Protein AF-A0A2J8W1N7-F1 (afdb_monomer_lite)

Structure (mmCIF, N/CA/C/O backbone):
data_AF-A0A2J8W1N7-F1
#
_entry.id   AF-A0A2J8W1N7-F1
#
loop_
_atom_site.group_PDB
_atom_site.id
_atom_site.type_symbol
_atom_site.label_atom_id
_atom_site.label_alt_id
_atom_site.label_comp_id
_atom_site.label_asym_id
_atom_site.label_entity_id
_atom_site.label_seq_id
_atom_site.pdbx_PDB_ins_code
_atom_site.Cartn_x
_atom_site.Cartn_y
_atom_site.Cartn_z
_atom_site.occupancy
_atom_site.B_iso_or_equiv
_atom_site.auth_seq_id
_atom_site.auth_comp_id
_atom_site.auth_asym_id
_atom_site.auth_atom_id
_atom_site.pdbx_PDB_model_num
ATOM 1 N N . ALA A 1 1 ? -4.503 21.819 -2.290 1.00 39.56 1 ALA A N 1
ATOM 2 C CA . ALA A 1 1 ? -3.692 21.503 -1.099 1.00 39.56 1 ALA A CA 1
ATOM 3 C C . ALA A 1 1 ? -4.655 21.262 0.055 1.00 39.56 1 ALA A C 1
ATOM 5 O O . ALA A 1 1 ? -5.405 22.170 0.382 1.00 39.56 1 ALA A O 1
ATOM 6 N N . PHE A 1 2 ? -4.730 20.038 0.580 1.00 32.28 2 PHE A N 1
ATOM 7 C CA . PHE A 1 2 ? -5.560 19.742 1.753 1.00 32.28 2 PHE A CA 1
ATOM 8 C C . PHE A 1 2 ? -4.766 20.102 3.012 1.00 32.28 2 PHE A C 1
ATOM 10 O O . PHE A 1 2 ? -3.627 19.666 3.155 1.00 32.28 2 PHE A O 1
ATOM 17 N N . ARG A 1 3 ? -5.356 20.930 3.878 1.00 33.22 3 ARG A N 1
ATOM 18 C CA . ARG A 1 3 ? -4.778 21.409 5.138 1.00 33.22 3 ARG A CA 1
ATOM 19 C C . ARG A 1 3 ? -5.377 20.562 6.259 1.00 33.22 3 ARG A C 1
ATOM 21 O O . ARG A 1 3 ? -6.582 20.629 6.477 1.00 33.22 3 ARG A O 1
ATOM 28 N N . LEU A 1 4 ? -4.579 19.725 6.914 1.00 35.06 4 LEU A N 1
ATOM 29 C CA . LEU A 1 4 ? -5.016 19.029 8.127 1.00 35.06 4 LEU A CA 1
ATOM 30 C C . LEU A 1 4 ? -4.656 19.910 9.331 1.00 35.06 4 LEU A C 1
ATOM 32 O O . LEU A 1 4 ? -3.492 20.296 9.439 1.00 35.06 4 LEU A O 1
ATOM 36 N N . PRO A 1 5 ? -5.603 20.257 10.219 1.00 34.34 5 PRO A N 1
ATOM 37 C CA . PRO A 1 5 ? -5.280 20.979 11.436 1.00 34.34 5 PRO A CA 1
ATOM 38 C C . PRO A 1 5 ? -4.835 19.967 12.491 1.00 34.34 5 PRO A C 1
ATOM 40 O O . PRO A 1 5 ? -5.587 19.056 12.827 1.00 34.34 5 PRO A O 1
ATOM 43 N N . LEU A 1 6 ? -3.630 20.116 13.035 1.00 40.31 6 LEU A N 1
ATOM 44 C CA . LEU A 1 6 ? -3.259 19.447 14.278 1.00 40.31 6 LEU A CA 1
ATOM 45 C C . LEU A 1 6 ? -2.580 20.451 15.206 1.00 40.31 6 LEU A C 1
ATOM 47 O O . LEU A 1 6 ? -1.650 21.162 14.833 1.00 40.31 6 LEU A O 1
ATOM 51 N N . THR A 1 7 ? -3.125 20.522 16.413 1.00 45.03 7 THR A N 1
ATOM 52 C CA . THR A 1 7 ? -2.714 21.372 17.524 1.00 45.03 7 THR A CA 1
ATOM 53 C C . THR A 1 7 ? -1.454 20.851 18.217 1.00 45.03 7 THR A C 1
ATOM 55 O O . THR A 1 7 ? -1.309 19.646 18.418 1.00 45.03 7 THR A O 1
ATOM 58 N N . SER A 1 8 ? -0.638 21.820 18.650 1.00 39.53 8 SER A N 1
ATOM 59 C CA . SER A 1 8 ? 0.521 21.756 19.557 1.00 39.53 8 SER A CA 1
ATOM 60 C C . SER A 1 8 ? 1.735 20.951 19.085 1.00 39.53 8 SER A C 1
ATOM 62 O O . SER A 1 8 ? 2.115 19.968 19.705 1.00 39.53 8 SER A O 1
ATOM 64 N N . ASP A 1 9 ? 2.273 21.370 17.942 1.00 38.25 9 ASP A N 1
ATOM 65 C CA . ASP A 1 9 ? 3.694 21.442 17.553 1.00 38.25 9 ASP A CA 1
ATOM 66 C C . ASP A 1 9 ? 3.665 21.550 16.027 1.00 38.25 9 ASP A C 1
ATOM 68 O O . ASP A 1 9 ? 3.450 20.572 15.308 1.00 38.25 9 ASP A O 1
ATOM 72 N N . ALA A 1 10 ? 3.675 22.791 15.538 1.00 38.78 10 ALA A N 1
ATOM 73 C CA . ALA A 1 10 ? 3.135 23.159 14.232 1.00 38.78 10 ALA A CA 1
ATOM 74 C C . ALA A 1 10 ? 4.021 22.716 13.050 1.00 38.78 10 ALA A C 1
ATOM 76 O O . ALA A 1 10 ? 4.700 23.528 12.425 1.00 38.78 10 ALA A O 1
ATOM 77 N N . TYR A 1 11 ? 3.953 21.435 12.691 1.00 45.91 11 TYR A N 1
ATOM 78 C CA . TYR A 1 11 ? 4.367 20.935 11.382 1.00 45.91 11 TYR A CA 1
ATOM 79 C C . TYR A 1 11 ? 3.159 20.977 10.434 1.00 45.91 11 TYR A C 1
ATOM 81 O O . TYR A 1 11 ? 2.291 20.106 10.480 1.00 45.91 11 TYR A O 1
ATOM 89 N N . GLU A 1 12 ? 3.079 21.975 9.547 1.00 41.34 12 GLU A N 1
ATOM 90 C CA . GLU A 1 12 ? 2.178 21.870 8.392 1.00 41.34 12 GLU A CA 1
ATOM 91 C C . GLU A 1 12 ? 2.802 20.899 7.379 1.00 41.34 12 GLU A C 1
ATOM 93 O O . GLU A 1 12 ? 3.831 21.196 6.768 1.00 41.34 12 GLU A O 1
ATOM 98 N N . LEU A 1 13 ? 2.184 19.724 7.219 1.00 51.19 13 LEU A N 1
ATOM 99 C CA . LEU A 1 13 ? 2.555 18.750 6.195 1.00 51.19 13 LEU A CA 1
ATOM 100 C C . LEU A 1 13 ? 1.713 18.979 4.941 1.00 51.19 13 LEU A C 1
ATOM 102 O O . LEU A 1 13 ? 0.494 18.797 4.951 1.00 51.19 13 LEU A O 1
ATOM 106 N N . LEU A 1 14 ? 2.370 19.360 3.846 1.00 48.31 14 LEU A N 1
ATOM 107 C CA . LEU A 1 14 ? 1.738 19.485 2.536 1.00 48.31 14 LEU A CA 1
ATOM 108 C C . LEU A 1 14 ? 2.156 18.310 1.650 1.00 48.31 14 LEU A C 1
ATOM 110 O O . LEU A 1 14 ? 3.336 18.012 1.484 1.00 48.31 14 LEU A O 1
ATOM 114 N N . PHE A 1 15 ? 1.173 17.647 1.045 1.00 50.06 15 PHE A N 1
ATOM 115 C CA . PHE A 1 15 ? 1.419 16.623 0.032 1.00 50.06 15 PHE A CA 1
ATOM 116 C C . PHE A 1 15 ? 1.387 17.275 -1.352 1.00 50.06 15 PHE A C 1
ATOM 118 O O . PHE A 1 15 ? 0.357 17.831 -1.752 1.00 50.06 15 PHE A O 1
ATOM 125 N N . SER A 1 16 ? 2.496 17.211 -2.093 1.00 42.84 16 SER A N 1
ATOM 126 C CA . SER A 1 16 ? 2.508 17.621 -3.501 1.00 42.84 16 SER A CA 1
ATOM 127 C C . SER A 1 16 ? 1.912 16.509 -4.362 1.00 42.84 16 SER A C 1
ATOM 129 O O . SER A 1 16 ? 2.396 15.384 -4.330 1.00 42.84 16 SER A O 1
ATOM 131 N N . SER A 1 17 ? 0.858 16.808 -5.129 1.00 39.81 17 SER A N 1
ATOM 132 C CA . SER A 1 17 ? 0.264 15.864 -6.094 1.00 39.81 17 SER A CA 1
ATOM 133 C C . SER A 1 17 ? 0.749 16.082 -7.531 1.00 39.81 17 SER A C 1
ATOM 135 O O . SER A 1 17 ? 0.132 15.566 -8.458 1.00 39.81 17 SER A O 1
ATOM 137 N N . LYS A 1 18 ? 1.765 16.933 -7.740 1.00 36.78 18 LYS A N 1
ATOM 138 C CA . LYS A 1 18 ? 2.123 17.455 -9.072 1.00 36.78 18 LYS A CA 1
ATOM 139 C C . LYS A 1 18 ? 3.334 16.794 -9.731 1.00 36.78 18 LYS A C 1
ATOM 141 O O . LYS A 1 18 ? 3.630 17.124 -10.871 1.00 36.78 18 LYS A O 1
ATOM 146 N N . SER A 1 19 ? 4.007 15.868 -9.061 1.00 37.38 19 SER A N 1
ATOM 147 C CA . SER A 1 19 ? 5.081 15.074 -9.659 1.00 37.38 19 SER A CA 1
ATOM 148 C C . SER A 1 19 ? 4.809 13.603 -9.379 1.00 37.38 19 SER A C 1
ATOM 150 O O . SER A 1 19 ? 4.241 13.283 -8.337 1.00 37.38 19 SER A O 1
ATOM 152 N N . ARG A 1 20 ? 5.227 12.710 -10.285 1.00 42.16 20 ARG A N 1
ATOM 153 C CA . ARG A 1 20 ? 5.173 11.243 -10.111 1.00 42.16 20 ARG A CA 1
ATOM 154 C C . ARG A 1 20 ? 5.916 10.758 -8.854 1.00 42.16 20 ARG A C 1
ATOM 156 O O . ARG A 1 20 ? 5.827 9.590 -8.498 1.00 42.16 20 ARG A O 1
ATOM 163 N N . VAL A 1 21 ? 6.607 11.670 -8.173 1.00 44.53 21 VAL A N 1
ATOM 164 C CA . VAL A 1 21 ? 7.312 11.450 -6.923 1.00 44.53 21 VAL A CA 1
ATOM 165 C C . VAL A 1 21 ? 6.487 11.970 -5.745 1.00 44.53 21 VAL A C 1
ATOM 167 O O . VAL A 1 21 ? 6.209 13.167 -5.615 1.00 44.53 21 VAL A O 1
ATOM 170 N N . SER A 1 22 ? 6.086 11.050 -4.872 1.00 50.00 22 SER A N 1
ATOM 171 C CA . SER A 1 22 ? 5.388 11.371 -3.630 1.00 50.00 22 SER A CA 1
ATOM 172 C C . SER A 1 22 ? 6.394 11.932 -2.622 1.00 50.00 22 SER A C 1
ATOM 174 O O . SER A 1 22 ? 7.153 11.173 -2.035 1.00 50.00 22 SER A O 1
ATOM 176 N N . TYR A 1 23 ? 6.408 13.244 -2.395 1.00 51.88 23 TYR A N 1
ATOM 177 C CA . TYR A 1 23 ? 7.207 13.853 -1.325 1.00 51.88 23 TYR A CA 1
ATOM 178 C C . TYR A 1 23 ? 6.309 14.291 -0.167 1.00 51.88 23 TYR A C 1
ATOM 180 O O . TYR A 1 23 ? 5.223 14.842 -0.388 1.00 51.88 23 TYR A O 1
ATOM 188 N N . ILE A 1 24 ? 6.784 14.107 1.068 1.00 52.78 24 ILE A N 1
ATOM 189 C CA . ILE A 1 24 ? 6.243 14.837 2.217 1.00 52.78 24 ILE A CA 1
ATOM 190 C C . ILE A 1 24 ? 7.002 16.152 2.316 1.00 52.78 24 ILE A C 1
ATOM 192 O O . ILE A 1 24 ? 8.222 16.161 2.486 1.00 52.78 24 ILE A O 1
ATOM 196 N N . ILE A 1 25 ? 6.271 17.259 2.219 1.00 53.72 25 ILE A N 1
ATOM 197 C CA . ILE A 1 25 ? 6.813 18.583 2.481 1.00 53.72 25 ILE A CA 1
ATOM 198 C C . ILE A 1 25 ? 6.577 18.888 3.959 1.00 53.72 25 ILE A C 1
ATOM 200 O O . ILE A 1 25 ? 5.426 19.025 4.376 1.00 53.72 25 ILE A O 1
ATOM 204 N N . ALA A 1 26 ? 7.656 18.989 4.735 1.00 49.97 26 ALA A N 1
ATOM 205 C CA . ALA A 1 26 ? 7.607 19.413 6.131 1.00 49.97 26 ALA A CA 1
ATOM 206 C C . ALA A 1 26 ? 8.110 20.856 6.280 1.00 49.97 26 ALA A C 1
ATOM 208 O O . ALA A 1 26 ? 9.156 21.218 5.736 1.00 49.97 26 ALA A O 1
ATOM 209 N N . LEU A 1 27 ? 7.362 21.671 7.029 1.00 47.94 27 LEU A N 1
ATOM 210 C CA . LEU A 1 27 ? 7.810 22.967 7.537 1.00 47.94 27 LEU A CA 1
ATOM 211 C C . LEU A 1 27 ? 8.472 22.750 8.901 1.00 47.94 27 LEU A C 1
ATOM 213 O O . LEU A 1 27 ? 7.802 22.338 9.843 1.00 47.94 27 LEU A O 1
ATOM 217 N N . ILE A 1 28 ? 9.771 23.031 9.010 1.00 49.47 28 ILE A N 1
ATOM 218 C CA . ILE A 1 28 ? 10.444 23.128 10.311 1.00 49.47 28 ILE A CA 1
ATOM 219 C C . ILE A 1 28 ? 10.387 24.598 10.738 1.00 49.47 28 ILE A C 1
ATOM 221 O O . ILE A 1 28 ? 11.002 25.452 10.099 1.00 49.47 28 ILE A O 1
ATOM 225 N N . LEU A 1 29 ? 9.646 24.893 11.807 1.00 43.47 29 LEU A N 1
ATOM 226 C CA . LEU A 1 29 ? 9.777 26.146 12.551 1.00 43.47 29 LEU A CA 1
ATOM 227 C C . LEU A 1 29 ? 11.019 26.015 13.436 1.00 43.47 29 LEU A C 1
ATOM 229 O O . LEU A 1 29 ? 10.991 25.321 14.447 1.00 43.47 29 LEU A O 1
ATOM 233 N N . VAL A 1 30 ? 12.133 26.618 13.022 1.00 45.88 30 VAL A N 1
ATOM 234 C CA . VAL A 1 30 ? 13.305 26.752 13.894 1.00 45.88 30 VAL A CA 1
ATOM 235 C C . VAL A 1 30 ? 13.122 28.032 14.701 1.00 45.88 30 VAL A C 1
ATOM 237 O O . VAL A 1 30 ? 13.258 29.126 14.156 1.00 45.88 30 VAL A O 1
ATOM 240 N N . ASP A 1 31 ? 12.801 27.891 15.987 1.00 45.59 31 ASP A N 1
ATOM 241 C CA . ASP A 1 31 ? 12.829 29.000 16.939 1.00 45.59 31 ASP A CA 1
ATOM 242 C C . ASP A 1 31 ? 14.275 29.458 17.147 1.00 45.59 31 ASP A C 1
ATOM 244 O O . ASP A 1 31 ? 15.052 28.833 17.867 1.00 45.59 31 ASP A O 1
ATOM 248 N N . LEU A 1 32 ? 14.642 30.573 16.522 1.00 42.38 32 LEU A N 1
ATOM 249 C CA . LEU A 1 32 ? 15.861 31.309 16.840 1.00 42.38 32 LEU A CA 1
ATOM 250 C C . LEU A 1 32 ? 15.561 32.805 16.800 1.00 42.38 32 LEU A C 1
ATOM 252 O O . LEU A 1 32 ? 15.771 33.435 15.771 1.00 42.38 32 LEU A O 1
ATOM 256 N N . LEU A 1 33 ? 15.061 33.351 17.918 1.00 48.12 33 LEU A N 1
ATOM 257 C CA . LEU A 1 33 ? 15.327 34.711 18.437 1.00 48.12 33 LEU A CA 1
ATOM 258 C C . LEU A 1 33 ? 15.385 35.893 17.432 1.00 48.12 33 LEU A C 1
ATOM 260 O O . LEU A 1 33 ? 16.005 36.915 17.710 1.00 48.12 33 LEU A O 1
ATOM 264 N N . THR A 1 34 ? 14.719 35.802 16.280 1.00 44.38 34 THR A N 1
ATOM 265 C CA . THR A 1 34 ? 14.710 36.819 15.224 1.00 44.38 34 THR A CA 1
ATOM 266 C C . THR A 1 34 ? 13.339 36.867 14.540 1.00 44.38 34 THR A C 1
ATOM 268 O O . THR A 1 34 ? 12.707 35.829 14.351 1.00 44.38 34 THR A O 1
ATOM 271 N N . PRO A 1 35 ? 12.848 38.057 14.143 1.00 45.19 35 PRO A N 1
ATOM 272 C CA . PRO A 1 35 ? 11.498 38.239 13.596 1.00 45.19 35 PRO A CA 1
ATOM 273 C C . PRO A 1 35 ? 11.307 37.719 12.156 1.00 45.19 35 PRO A C 1
ATOM 275 O O . PRO A 1 35 ? 10.274 37.985 11.544 1.00 45.19 35 PRO A O 1
ATOM 278 N N . LEU A 1 36 ? 12.264 36.972 11.593 1.00 42.97 36 LEU A N 1
ATOM 279 C CA . LEU A 1 36 ? 12.101 36.323 10.293 1.00 42.97 36 LEU A CA 1
ATOM 280 C C . LEU A 1 36 ? 11.738 34.849 10.487 1.00 42.97 36 LEU A C 1
ATOM 282 O O . LEU A 1 36 ? 12.596 34.002 10.718 1.00 42.97 36 LEU A O 1
ATOM 286 N N . ILE A 1 37 ? 10.456 34.530 10.313 1.00 49.62 37 ILE A N 1
ATOM 287 C CA . ILE A 1 37 ? 10.000 33.149 10.133 1.00 49.62 37 ILE A CA 1
ATOM 288 C C . ILE A 1 37 ? 10.558 32.652 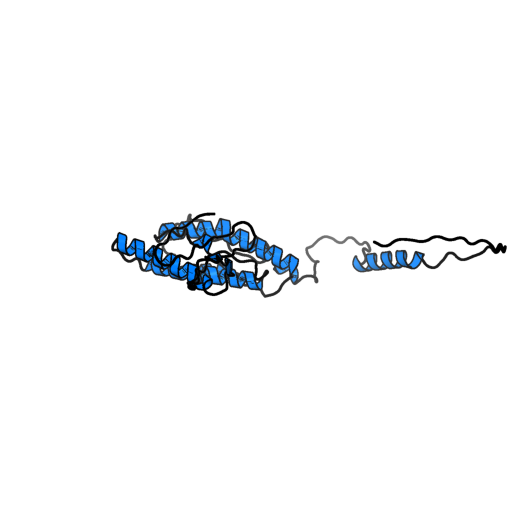8.790 1.00 49.62 37 ILE A C 1
ATOM 290 O O . ILE A 1 37 ? 9.939 32.828 7.739 1.00 49.62 37 ILE A O 1
ATOM 294 N N . ILE A 1 38 ? 11.743 32.041 8.800 1.00 47.03 38 ILE A N 1
ATOM 295 C CA . ILE A 1 38 ? 12.288 31.359 7.624 1.00 47.03 38 ILE A CA 1
ATOM 296 C C . ILE A 1 38 ? 11.538 30.033 7.485 1.00 47.03 38 ILE A C 1
ATOM 298 O O . ILE A 1 38 ? 11.866 29.033 8.120 1.00 47.03 38 ILE A O 1
ATOM 302 N N . LYS A 1 39 ? 10.502 30.018 6.642 1.00 46.34 39 LYS A N 1
ATOM 303 C CA . LYS A 1 39 ? 9.823 28.786 6.224 1.00 46.34 39 LYS A CA 1
ATOM 304 C C . LYS A 1 39 ? 10.758 27.992 5.312 1.00 46.34 39 LYS A C 1
ATOM 306 O O . LYS A 1 39 ? 10.777 28.206 4.101 1.00 46.34 39 LYS A O 1
ATOM 311 N N . ARG A 1 40 ? 11.560 27.094 5.889 1.00 43.59 40 ARG A N 1
ATOM 312 C CA . ARG A 1 40 ? 12.405 26.178 5.118 1.00 43.59 40 ARG A CA 1
ATOM 313 C C . ARG A 1 40 ? 11.596 24.947 4.724 1.00 43.59 40 ARG A C 1
ATOM 315 O O . ARG A 1 40 ? 11.125 24.203 5.580 1.00 43.59 40 ARG A O 1
ATOM 322 N N . TRP A 1 41 ? 11.449 24.748 3.419 1.00 50.59 41 TRP A N 1
ATOM 323 C CA . TRP A 1 41 ? 10.843 23.553 2.847 1.00 50.59 41 TRP A CA 1
ATOM 324 C C . TRP A 1 41 ? 11.854 22.407 2.877 1.00 50.59 41 TRP A C 1
ATOM 326 O O . TRP A 1 41 ? 12.959 22.545 2.350 1.00 50.59 41 TRP A O 1
ATOM 336 N N . VAL A 1 42 ? 11.480 21.282 3.483 1.00 51.22 42 VAL A N 1
ATOM 337 C CA . VAL A 1 42 ? 12.261 20.043 3.412 1.00 51.22 42 VAL A CA 1
ATOM 338 C C . VAL A 1 42 ? 11.465 19.026 2.604 1.00 51.22 42 VAL A C 1
ATOM 340 O O . VAL A 1 42 ? 10.326 18.713 2.949 1.00 51.22 42 VAL A O 1
ATOM 343 N N . LEU A 1 43 ? 12.062 18.543 1.512 1.00 52.31 43 LEU A N 1
ATOM 344 C CA . LEU A 1 43 ? 11.573 17.381 0.778 1.00 52.31 43 LEU A CA 1
ATOM 345 C C . LEU A 1 43 ? 12.107 16.142 1.485 1.00 52.31 43 LEU A C 1
ATOM 347 O O . LEU A 1 43 ? 13.305 15.870 1.442 1.00 52.31 43 LEU A O 1
ATOM 351 N N . CYS A 1 44 ? 11.227 15.405 2.152 1.00 51.75 44 CYS A N 1
ATOM 352 C CA . CYS A 1 44 ? 11.587 14.110 2.706 1.00 51.75 44 CYS A CA 1
ATOM 353 C C . CYS A 1 44 ? 11.178 13.030 1.709 1.00 51.75 44 CYS A C 1
ATOM 355 O O . CYS A 1 44 ? 9.999 12.924 1.351 1.00 51.75 44 CYS A O 1
ATOM 357 N N . ALA A 1 45 ? 12.148 12.237 1.257 1.00 55.38 45 ALA A N 1
ATOM 358 C CA . ALA A 1 45 ? 11.849 11.039 0.494 1.00 55.38 45 ALA A CA 1
ATOM 359 C C . ALA A 1 45 ? 11.055 10.053 1.370 1.00 55.38 45 ALA A C 1
ATOM 361 O O . ALA A 1 45 ? 11.245 9.990 2.586 1.00 55.38 45 ALA A O 1
ATOM 362 N N . ASN A 1 46 ? 10.157 9.270 0.769 1.00 55.16 46 ASN A N 1
ATOM 363 C CA . ASN A 1 46 ? 9.288 8.353 1.525 1.00 55.16 46 ASN A CA 1
ATOM 364 C C . ASN A 1 46 ? 10.064 7.310 2.346 1.00 55.16 46 ASN A C 1
ATOM 366 O O . ASN A 1 46 ? 9.560 6.807 3.350 1.00 55.16 46 ASN A O 1
ATOM 370 N N . HIS A 1 47 ? 11.301 7.029 1.939 1.00 57.47 47 HIS A N 1
ATOM 371 C CA . HIS A 1 47 ? 12.205 6.061 2.539 1.00 57.47 47 HIS A CA 1
ATOM 372 C C . HIS A 1 47 ? 13.207 6.685 3.532 1.00 57.47 47 HIS A C 1
ATOM 374 O O . HIS A 1 47 ? 14.160 6.011 3.918 1.00 57.47 47 HIS A O 1
ATOM 380 N N . THR A 1 48 ? 13.036 7.935 3.982 1.00 51.72 48 THR A N 1
ATOM 381 C CA . THR A 1 48 ? 13.882 8.540 5.033 1.00 51.72 48 THR A CA 1
ATOM 382 C C . THR A 1 48 ? 13.101 8.761 6.330 1.00 51.72 48 THR A C 1
ATOM 384 O O . THR A 1 48 ? 11.889 8.989 6.331 1.00 51.72 48 THR A O 1
ATOM 387 N N . GLU A 1 49 ? 13.763 8.661 7.486 1.00 40.34 49 GLU A N 1
ATOM 388 C CA . GLU A 1 49 ? 13.175 9.171 8.731 1.00 40.34 49 GLU A CA 1
ATOM 389 C C . GLU A 1 49 ? 13.160 10.705 8.658 1.00 40.34 49 GLU A C 1
ATOM 391 O O . GLU A 1 49 ? 14.177 11.292 8.288 1.00 40.34 49 GLU A O 1
ATOM 396 N N . PRO A 1 50 ? 12.011 11.370 8.908 1.00 54.47 50 PRO A N 1
ATOM 397 C CA . PRO A 1 50 ? 10.909 10.962 9.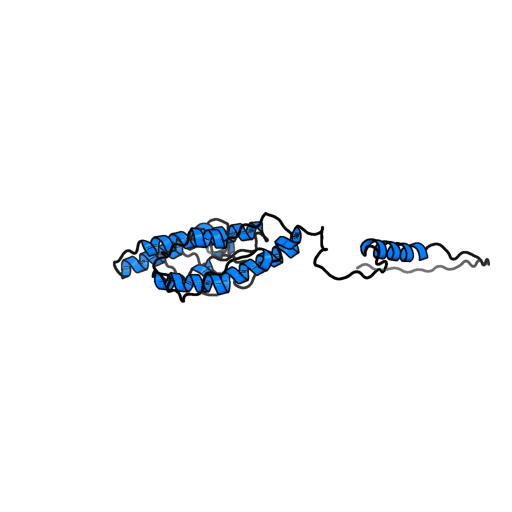796 1.00 54.47 50 PRO A CA 1
ATOM 398 C C . PRO A 1 50 ? 9.688 10.295 9.125 1.00 54.47 50 PRO A C 1
ATOM 400 O O . PRO A 1 50 ? 8.712 9.974 9.814 1.00 54.47 50 PRO A O 1
ATOM 403 N N . VAL A 1 51 ? 9.706 10.092 7.803 1.00 59.28 51 VAL A N 1
ATOM 404 C CA . VAL A 1 51 ? 8.553 9.609 7.019 1.00 59.28 51 VAL A CA 1
ATOM 405 C C . VAL A 1 51 ? 8.285 8.121 7.250 1.00 59.28 51 VAL A C 1
ATOM 407 O O . VAL A 1 51 ? 7.122 7.729 7.359 1.00 59.28 51 VAL A O 1
ATOM 410 N N . LYS A 1 52 ? 9.332 7.306 7.461 1.00 61.91 52 LYS A N 1
ATOM 411 C CA . LYS A 1 52 ? 9.184 5.858 7.719 1.00 61.91 52 LYS A CA 1
ATOM 412 C C . LYS A 1 52 ? 8.245 5.516 8.883 1.00 61.91 52 LYS A C 1
ATOM 414 O O . LYS A 1 52 ? 7.526 4.521 8.817 1.00 61.91 52 LYS A O 1
ATOM 419 N N . GLY A 1 53 ? 8.232 6.342 9.932 1.00 76.44 53 GLY A N 1
ATOM 420 C CA . GLY A 1 53 ? 7.370 6.174 11.108 1.00 76.44 53 GLY A CA 1
ATOM 421 C C . GLY A 1 53 ? 6.075 6.991 11.070 1.00 76.44 53 GLY A C 1
ATOM 422 O O . GLY A 1 53 ? 5.267 6.894 11.992 1.00 76.44 53 GLY A O 1
ATOM 423 N N . PHE A 1 54 ? 5.864 7.832 10.051 1.00 84.19 54 PHE A N 1
ATOM 424 C CA . PHE A 1 54 ? 4.694 8.713 9.978 1.00 84.19 54 PHE A CA 1
ATOM 425 C C . PHE A 1 54 ? 3.389 7.920 9.884 1.00 84.19 54 PHE A C 1
ATOM 427 O O . PHE A 1 54 ? 2.508 8.113 10.720 1.00 84.19 54 PHE A O 1
ATOM 434 N N . LEU A 1 55 ? 3.289 7.003 8.917 1.00 87.12 55 LEU A N 1
ATOM 435 C CA . LEU A 1 55 ? 2.053 6.262 8.662 1.00 87.12 55 LEU A CA 1
ATOM 436 C C . LEU A 1 55 ? 1.606 5.460 9.893 1.00 87.12 55 LEU A C 1
ATOM 438 O O . LEU A 1 55 ? 0.455 5.559 10.310 1.00 87.12 55 LEU A O 1
ATOM 442 N N . GLY A 1 56 ? 2.540 4.747 10.531 1.00 89.81 56 GLY A N 1
ATOM 443 C CA . GLY A 1 56 ? 2.261 4.002 11.759 1.00 89.81 56 GLY A CA 1
ATOM 444 C C . GLY A 1 56 ? 1.817 4.902 12.916 1.00 89.81 56 GLY A C 1
ATOM 445 O O . GLY A 1 56 ? 0.834 4.595 13.584 1.00 89.81 56 GLY A O 1
ATOM 446 N N . ARG A 1 57 ? 2.486 6.044 13.139 1.00 88.12 57 ARG A N 1
ATOM 447 C CA . ARG A 1 57 ? 2.088 7.003 14.189 1.00 88.12 57 ARG A CA 1
ATOM 448 C C . ARG A 1 57 ? 0.707 7.603 13.932 1.00 88.12 57 ARG A C 1
ATOM 450 O O . ARG A 1 57 ? -0.085 7.690 14.864 1.00 88.12 57 ARG A O 1
ATOM 457 N N . TYR A 1 58 ? 0.416 7.991 12.690 1.00 89.12 58 TYR A N 1
ATOM 458 C CA . TYR A 1 58 ? -0.873 8.567 12.310 1.00 89.12 58 TYR A CA 1
ATOM 459 C C . TYR A 1 58 ? -2.020 7.577 12.541 1.00 89.12 58 TYR A C 1
ATOM 461 O O . TYR A 1 58 ? -2.991 7.905 13.221 1.00 89.12 58 TYR A O 1
ATOM 469 N N . LEU A 1 59 ? -1.889 6.351 12.026 1.00 93.44 59 LEU A N 1
ATOM 470 C CA . LEU A 1 59 ? -2.934 5.338 12.152 1.00 93.44 59 LEU A CA 1
ATOM 471 C C . LEU A 1 59 ? -3.144 4.900 13.607 1.00 93.44 59 LEU A C 1
ATOM 473 O O . LEU A 1 59 ? -4.286 4.812 14.048 1.00 93.44 59 LEU A O 1
ATOM 477 N N . ARG A 1 60 ? -2.067 4.701 14.382 1.00 93.69 60 ARG A N 1
ATOM 478 C CA . ARG A 1 60 ? -2.171 4.382 15.818 1.00 93.69 60 ARG A CA 1
ATOM 479 C C . ARG A 1 60 ? -2.829 5.503 16.614 1.00 93.69 60 ARG A C 1
ATOM 481 O O . ARG A 1 60 ? -3.657 5.220 17.469 1.00 93.69 60 ARG A O 1
ATOM 488 N N . ARG A 1 61 ? -2.500 6.767 16.327 1.00 92.31 61 ARG A N 1
ATOM 489 C CA . ARG A 1 61 ? -3.152 7.917 16.970 1.00 92.31 61 ARG A CA 1
ATOM 490 C C . ARG A 1 61 ? -4.656 7.923 16.689 1.00 92.31 61 ARG A C 1
ATOM 492 O O . ARG A 1 61 ? -5.434 7.998 17.630 1.00 92.31 61 ARG A O 1
ATOM 499 N N . LYS A 1 62 ? -5.049 7.781 15.420 1.00 93.50 62 LYS A N 1
ATOM 500 C CA . LYS A 1 62 ? -6.460 7.742 15.010 1.00 93.50 62 LYS A CA 1
ATOM 501 C C . LYS A 1 62 ? -7.204 6.534 15.610 1.00 93.50 62 LYS A C 1
ATOM 503 O O . LYS A 1 62 ? -8.374 6.657 15.951 1.00 93.50 62 LYS A O 1
ATOM 508 N N . LEU A 1 63 ? -6.531 5.392 15.796 1.00 93.25 63 LEU A N 1
ATOM 509 C CA . LEU A 1 63 ? -7.088 4.248 16.527 1.00 93.25 63 LEU A CA 1
ATOM 510 C C . LEU A 1 63 ? -7.340 4.590 18.001 1.00 93.25 63 LEU A C 1
ATOM 512 O O . LEU A 1 63 ? -8.454 4.408 18.477 1.00 93.25 63 LEU A O 1
ATOM 516 N N . ILE A 1 64 ? -6.337 5.130 18.701 1.00 92.31 64 ILE A N 1
ATOM 517 C CA . ILE A 1 64 ? -6.444 5.505 20.120 1.00 92.31 64 ILE A CA 1
ATOM 518 C C . ILE A 1 64 ? -7.571 6.521 20.342 1.00 92.31 64 ILE A C 1
ATOM 520 O O . ILE A 1 64 ? -8.340 6.368 21.286 1.00 92.31 64 ILE A O 1
ATOM 524 N N . GLU A 1 65 ? -7.691 7.531 19.475 1.00 92.69 65 GLU A N 1
ATOM 525 C CA . GLU A 1 65 ? -8.771 8.527 19.534 1.00 92.69 65 GLU A CA 1
ATOM 526 C C . GLU A 1 65 ? -10.151 7.840 19.538 1.00 92.69 65 GLU A C 1
ATOM 528 O O . GLU A 1 65 ? -10.976 8.108 20.410 1.00 92.69 65 GLU A O 1
ATOM 533 N N . ILE A 1 66 ? -10.360 6.854 18.662 1.00 91.75 66 ILE A N 1
ATOM 534 C CA . ILE A 1 66 ? -11.629 6.120 18.565 1.00 91.75 66 ILE A CA 1
ATOM 535 C C . ILE A 1 66 ? -11.830 5.128 19.716 1.00 91.75 66 ILE A C 1
ATOM 537 O O . ILE A 1 66 ? -12.953 4.963 20.192 1.00 91.75 66 ILE A O 1
ATOM 541 N N . GLU A 1 67 ? -10.776 4.455 20.180 1.00 92.56 67 GLU A N 1
ATOM 542 C CA . GLU A 1 67 ? -10.867 3.549 21.332 1.00 92.56 67 GLU A CA 1
ATOM 543 C C . GLU A 1 67 ? -11.233 4.306 22.614 1.00 92.56 67 GLU A C 1
ATOM 545 O O . GLU A 1 67 ? -11.997 3.786 23.427 1.00 92.56 67 GLU A O 1
ATOM 550 N N . ILE A 1 68 ? -10.737 5.539 22.780 1.00 92.50 68 ILE A N 1
ATOM 551 C CA . ILE A 1 68 ? -11.116 6.431 23.884 1.00 92.50 68 ILE A CA 1
ATOM 552 C C . ILE A 1 68 ? -12.580 6.858 23.742 1.00 92.50 68 ILE A C 1
ATOM 554 O O . ILE A 1 68 ? -13.338 6.738 24.702 1.00 92.50 68 ILE A O 1
ATOM 558 N N . GLU A 1 69 ? -12.994 7.310 22.555 1.00 92.81 69 GLU A N 1
ATOM 559 C CA . GLU A 1 69 ? -14.376 7.737 22.290 1.00 92.81 69 GLU A CA 1
ATOM 560 C C . GLU A 1 69 ? -15.398 6.614 22.517 1.00 92.81 69 GLU A C 1
ATOM 562 O O . GLU A 1 69 ? -16.484 6.853 23.045 1.00 92.81 69 GLU A O 1
ATOM 567 N N . ARG A 1 70 ? -15.059 5.380 22.127 1.00 90.19 70 ARG A N 1
ATOM 568 C CA . ARG A 1 70 ? -15.950 4.212 22.231 1.00 90.19 70 ARG A CA 1
ATOM 569 C C . ARG A 1 70 ? -15.771 3.416 23.522 1.00 90.19 70 ARG A C 1
ATOM 571 O O . ARG A 1 70 ? -16.599 2.556 23.804 1.00 90.19 70 ARG A O 1
ATOM 578 N N . ASN A 1 71 ? -14.705 3.674 24.281 1.00 92.31 71 ASN A N 1
ATOM 579 C CA . ASN A 1 71 ? -14.277 2.907 25.455 1.00 92.31 71 ASN A CA 1
ATOM 580 C C . ASN A 1 71 ? -14.183 1.386 25.201 1.00 92.31 71 ASN A C 1
ATOM 582 O O . ASN A 1 71 ? -14.535 0.562 26.045 1.00 92.31 71 ASN A O 1
ATOM 586 N N . ILE A 1 72 ? -13.743 1.004 24.000 1.00 90.25 72 ILE A N 1
ATOM 587 C CA . ILE A 1 72 ? -13.605 -0.390 23.562 1.00 90.25 72 ILE A CA 1
ATOM 588 C C . ILE A 1 72 ? -12.262 -0.526 22.856 1.00 90.25 72 ILE A C 1
ATOM 590 O O . ILE A 1 72 ? -11.961 0.247 21.951 1.00 90.25 72 ILE A O 1
ATOM 594 N N . ARG A 1 73 ? -11.484 -1.544 23.237 1.00 91.12 73 ARG A N 1
ATOM 595 C CA . ARG A 1 73 ? -10.247 -1.914 22.540 1.00 91.12 73 ARG A CA 1
ATOM 596 C C . ARG A 1 73 ? -10.513 -2.974 21.486 1.00 91.12 73 ARG A C 1
ATOM 598 O 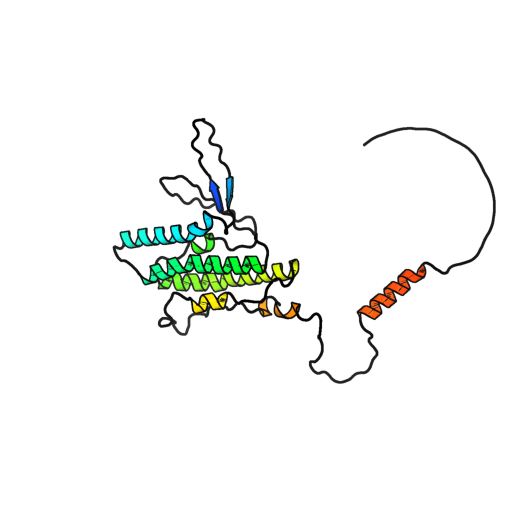O . ARG A 1 73 ? -11.236 -3.933 21.756 1.00 91.12 73 ARG A O 1
ATOM 605 N N . ASN A 1 74 ? -9.882 -2.845 20.322 1.00 90.62 74 ASN A N 1
ATOM 606 C CA . ASN A 1 74 ? -10.011 -3.824 19.243 1.00 90.62 74 ASN A CA 1
ATOM 607 C C . ASN A 1 74 ? -8.639 -4.373 18.827 1.00 90.62 74 ASN A C 1
ATOM 609 O O . ASN A 1 74 ? -7.940 -3.797 17.996 1.00 90.62 74 ASN A O 1
ATOM 613 N N . ASN A 1 75 ? -8.271 -5.529 19.388 1.00 92.75 75 ASN A N 1
ATOM 614 C CA . ASN A 1 75 ? -6.976 -6.165 19.129 1.00 92.75 75 ASN A CA 1
ATOM 615 C C . ASN A 1 75 ? -6.777 -6.574 17.661 1.00 92.75 75 ASN A C 1
ATOM 617 O O . ASN A 1 75 ? -5.642 -6.586 17.188 1.00 92.75 75 ASN A O 1
ATOM 621 N N . ASP A 1 76 ? -7.842 -6.908 16.931 1.00 93.12 76 ASP A N 1
ATOM 622 C CA . ASP A 1 76 ? -7.722 -7.265 15.514 1.00 93.12 76 ASP A CA 1
ATOM 623 C C . ASP A 1 76 ? -7.453 -6.028 14.659 1.00 93.12 76 ASP A C 1
ATOM 625 O O . ASP A 1 76 ? -6.600 -6.056 13.773 1.00 93.12 76 ASP A O 1
ATOM 629 N N . LEU A 1 77 ? -8.079 -4.901 15.002 1.00 94.00 77 LEU A N 1
ATOM 630 C CA . LEU A 1 77 ? -7.776 -3.624 14.370 1.00 94.00 77 LEU A CA 1
ATOM 631 C C . LEU A 1 77 ? -6.340 -3.169 14.665 1.00 94.00 77 LEU A C 1
ATOM 633 O O . LEU A 1 77 ? -5.662 -2.707 13.753 1.00 94.00 77 LEU A O 1
ATOM 637 N N . VAL A 1 78 ? -5.824 -3.377 15.884 1.00 94.50 78 VAL A N 1
ATOM 638 C CA . VAL A 1 78 ? -4.404 -3.120 16.206 1.00 94.50 78 VAL A CA 1
ATOM 639 C C . VAL A 1 78 ? -3.472 -3.896 15.265 1.00 94.50 78 VAL A C 1
ATOM 641 O O . VAL A 1 78 ? -2.547 -3.304 14.710 1.00 94.50 78 VAL A O 1
ATOM 644 N N . LYS A 1 79 ? -3.733 -5.192 15.022 1.00 95.44 79 LYS A N 1
ATOM 645 C CA . LYS A 1 79 ? -2.934 -6.005 14.082 1.00 95.44 79 LYS A CA 1
ATOM 646 C C . LYS A 1 79 ? -2.954 -5.422 12.668 1.00 95.44 79 LYS A C 1
ATOM 648 O O . LYS A 1 79 ? -1.902 -5.330 12.042 1.00 95.44 79 LYS A O 1
ATOM 653 N N . ILE A 1 80 ? -4.126 -5.006 12.182 1.00 96.12 80 ILE A N 1
ATOM 654 C CA . ILE A 1 80 ? -4.295 -4.393 10.854 1.00 96.12 80 ILE A CA 1
ATOM 655 C C . ILE A 1 80 ? -3.510 -3.077 10.763 1.00 96.12 80 ILE A C 1
ATOM 657 O O . ILE A 1 80 ? -2.737 -2.873 9.825 1.00 96.12 80 ILE A O 1
ATOM 661 N N . ILE A 1 81 ? -3.649 -2.204 11.763 1.00 95.06 81 ILE A N 1
ATOM 662 C CA . ILE A 1 81 ? -2.962 -0.908 11.817 1.00 95.06 81 ILE A CA 1
ATOM 663 C C . ILE A 1 81 ? -1.437 -1.067 11.891 1.00 95.06 81 ILE A C 1
ATOM 665 O O . ILE A 1 81 ? -0.710 -0.285 11.279 1.00 95.06 81 ILE A O 1
ATOM 669 N N . ASP A 1 82 ? -0.939 -2.090 12.582 1.00 94.25 82 ASP A N 1
ATOM 670 C CA . ASP A 1 82 ? 0.491 -2.403 12.628 1.00 94.25 82 ASP A CA 1
ATOM 671 C C . ASP A 1 82 ? 1.008 -3.075 11.349 1.00 94.25 82 ASP A C 1
ATOM 673 O O . ASP A 1 82 ? 2.208 -3.015 11.055 1.00 94.25 82 ASP A O 1
ATOM 677 N N . TRP A 1 83 ? 0.124 -3.719 10.589 1.00 96.75 83 TRP A N 1
ATOM 678 C CA . TRP A 1 83 ? 0.455 -4.391 9.338 1.00 96.75 83 TRP A CA 1
ATOM 679 C C . TRP A 1 83 ? 0.561 -3.417 8.157 1.00 96.75 83 TRP A C 1
ATOM 681 O O . TRP A 1 83 ? 1.522 -3.505 7.392 1.00 96.75 83 TRP A O 1
ATOM 691 N N . ILE A 1 84 ? -0.350 -2.440 8.042 1.00 96.25 84 ILE A N 1
ATOM 692 C CA . ILE A 1 84 ? -0.398 -1.485 6.915 1.00 96.25 84 ILE A CA 1
ATOM 693 C C . ILE A 1 84 ? 0.964 -0.812 6.634 1.00 96.25 84 ILE A C 1
ATOM 695 O O . ILE A 1 84 ? 1.402 -0.830 5.481 1.00 96.25 84 ILE A O 1
ATOM 699 N N . PRO A 1 85 ? 1.693 -0.262 7.630 1.00 92.62 85 PRO A N 1
ATOM 700 C CA . PRO A 1 85 ? 3.002 0.337 7.387 1.00 92.62 85 PRO A CA 1
ATOM 701 C C . PRO A 1 85 ? 4.045 -0.668 6.893 1.00 92.62 85 PRO A C 1
ATOM 703 O O . PRO A 1 85 ? 4.884 -0.306 6.076 1.00 92.62 85 PRO A O 1
ATOM 706 N N . LYS A 1 86 ? 4.008 -1.920 7.368 1.00 94.81 86 LYS A N 1
ATOM 707 C CA . LYS A 1 86 ? 4.948 -2.969 6.941 1.00 94.81 86 LYS A CA 1
ATOM 708 C C . LYS A 1 86 ? 4.720 -3.340 5.482 1.00 94.81 86 LYS A C 1
ATOM 710 O O . LYS A 1 86 ? 5.681 -3.428 4.729 1.00 94.81 86 LYS A O 1
ATOM 715 N N . MET A 1 87 ? 3.456 -3.488 5.089 1.00 96.12 87 MET A N 1
ATOM 716 C CA . MET A 1 87 ? 3.077 -3.741 3.703 1.00 96.12 87 MET A CA 1
ATOM 717 C C . MET A 1 87 ? 3.505 -2.590 2.793 1.00 96.12 87 MET A C 1
ATOM 719 O O . MET A 1 87 ? 4.160 -2.810 1.780 1.00 96.12 87 MET A O 1
ATOM 723 N N . TRP A 1 88 ? 3.218 -1.351 3.197 1.00 93.94 88 TRP A N 1
ATOM 724 C CA . TRP A 1 88 ? 3.651 -0.164 2.465 1.00 93.94 88 TRP A CA 1
ATOM 725 C C . TRP A 1 88 ? 5.174 -0.122 2.254 1.00 93.94 88 TRP A C 1
ATOM 727 O O . TRP A 1 88 ? 5.635 0.152 1.145 1.00 93.94 88 TRP A O 1
ATOM 737 N N . HIS A 1 89 ? 5.957 -0.442 3.290 1.00 91.88 89 HIS A N 1
ATOM 738 C CA . HIS A 1 89 ? 7.417 -0.552 3.187 1.00 91.88 89 HIS A CA 1
ATOM 739 C C . HIS A 1 89 ? 7.850 -1.673 2.248 1.00 91.88 89 HIS A C 1
ATOM 741 O O . HIS A 1 89 ? 8.719 -1.452 1.411 1.00 91.88 89 HIS A O 1
ATOM 747 N N . HIS A 1 90 ? 7.223 -2.845 2.348 1.00 94.38 90 HIS A N 1
ATOM 748 C CA . HIS A 1 90 ? 7.509 -3.982 1.479 1.00 94.38 90 HIS A CA 1
ATOM 749 C C . HIS A 1 90 ? 7.316 -3.629 -0.005 1.00 94.38 90 HIS A C 1
ATOM 751 O O . HIS A 1 90 ? 8.210 -3.874 -0.813 1.00 94.38 90 HIS A O 1
ATOM 757 N N . LEU A 1 91 ? 6.207 -2.964 -0.353 1.00 94.56 91 LEU A N 1
ATOM 758 C CA . LEU A 1 91 ? 5.960 -2.513 -1.726 1.00 94.56 91 LEU A CA 1
ATOM 759 C C . LEU A 1 91 ? 6.990 -1.485 -2.206 1.00 94.56 91 LEU A C 1
ATOM 761 O O . LEU A 1 91 ? 7.432 -1.548 -3.350 1.00 94.56 91 LEU A O 1
ATOM 765 N N . ASN A 1 92 ? 7.393 -0.543 -1.352 1.00 91.88 92 ASN A N 1
ATOM 766 C CA . ASN A 1 92 ? 8.406 0.443 -1.729 1.00 91.88 92 ASN A CA 1
ATOM 767 C C . ASN A 1 92 ? 9.787 -0.193 -1.932 1.00 91.88 92 ASN A C 1
ATOM 769 O O . ASN A 1 92 ? 10.457 0.148 -2.899 1.00 91.88 92 ASN A O 1
ATOM 773 N N . SER A 1 93 ? 10.187 -1.160 -1.103 1.00 92.12 93 SER A N 1
ATOM 774 C CA . SER A 1 93 ? 11.429 -1.914 -1.327 1.00 92.12 93 SER A CA 1
ATOM 775 C C . SER A 1 93 ? 11.391 -2.724 -2.630 1.00 92.12 93 SER A C 1
ATOM 777 O O . SER A 1 93 ? 12.391 -2.799 -3.346 1.00 92.12 93 SER A O 1
ATOM 779 N N . PHE A 1 94 ? 10.232 -3.286 -2.984 1.00 94.50 94 PHE A N 1
ATOM 780 C CA . PHE A 1 94 ? 10.040 -3.924 -4.287 1.00 94.50 94 PHE A CA 1
ATOM 781 C C . PHE A 1 94 ? 10.220 -2.922 -5.446 1.00 94.50 94 PHE A C 1
ATOM 783 O O . PHE A 1 94 ? 10.970 -3.191 -6.383 1.00 94.50 94 PHE A O 1
ATOM 790 N N . LEU A 1 95 ? 9.618 -1.731 -5.364 1.00 93.06 95 LEU A N 1
ATOM 791 C CA . LEU A 1 95 ? 9.763 -0.691 -6.392 1.00 93.06 95 LEU A CA 1
ATOM 792 C C . LEU A 1 95 ? 11.201 -0.167 -6.521 1.00 93.06 95 LEU A C 1
ATOM 794 O O . LEU A 1 95 ? 11.680 0.011 -7.638 1.00 93.06 95 LEU A O 1
ATOM 798 N N . GLU A 1 96 ? 11.917 0.020 -5.411 1.00 91.25 96 GLU A N 1
ATOM 799 C CA . GLU A 1 96 ? 13.317 0.479 -5.404 1.00 91.25 96 GLU A CA 1
ATOM 800 C C . GLU A 1 96 ? 14.252 -0.463 -6.186 1.00 91.25 96 GLU A C 1
ATOM 802 O O . GLU A 1 96 ? 15.209 -0.021 -6.831 1.00 91.25 96 GLU A O 1
ATOM 807 N N . THR A 1 97 ? 13.972 -1.769 -6.150 1.00 92.50 97 THR A N 1
ATOM 808 C CA . THR A 1 97 ? 14.773 -2.787 -6.849 1.00 92.50 97 THR A CA 1
ATOM 809 C C . THR A 1 97 ? 14.391 -2.954 -8.322 1.00 92.50 97 THR A C 1
ATOM 811 O O . THR A 1 97 ? 15.239 -3.345 -9.125 1.00 92.50 97 THR A O 1
ATOM 814 N N . HIS A 1 98 ? 13.157 -2.608 -8.701 1.00 92.50 98 HIS A N 1
ATOM 815 C CA . HIS A 1 98 ? 12.613 -2.812 -10.051 1.00 92.50 98 HIS A CA 1
ATOM 816 C C . HIS A 1 98 ? 12.479 -1.524 -10.883 1.00 92.50 98 HIS A C 1
ATOM 818 O O . HIS A 1 98 ? 12.298 -1.596 -12.095 1.00 92.50 98 HIS A O 1
ATOM 824 N N . SER A 1 99 ? 12.584 -0.350 -10.260 1.00 90.44 99 SER A N 1
ATOM 825 C CA . SER A 1 99 ? 12.449 0.968 -10.894 1.00 90.44 99 SER A CA 1
ATOM 826 C C . SER A 1 99 ? 13.486 1.951 -10.323 1.00 90.44 99 SER A C 1
ATOM 828 O O . SER A 1 99 ? 14.577 1.528 -9.936 1.00 90.44 99 SER A O 1
ATOM 830 N N . SER A 1 100 ? 13.213 3.258 -10.303 1.00 82.31 100 SER A N 1
ATOM 831 C CA . SER A 1 100 ? 14.084 4.261 -9.667 1.00 82.31 100 SER A CA 1
ATOM 832 C C . SER A 1 100 ? 13.691 4.531 -8.207 1.00 82.31 100 SER A C 1
ATOM 834 O O . SER A 1 100 ? 12.552 4.312 -7.806 1.00 82.31 100 SER A O 1
ATOM 836 N N . SER A 1 101 ? 14.614 5.076 -7.405 1.00 76.50 101 SER A N 1
ATOM 837 C CA . SER A 1 101 ? 14.353 5.449 -6.000 1.00 76.50 101 SER A CA 1
ATOM 838 C C . SER A 1 101 ? 13.336 6.586 -5.827 1.00 76.50 101 SER A C 1
ATOM 840 O O . SER A 1 101 ? 12.847 6.821 -4.723 1.00 76.50 101 SER A O 1
ATOM 842 N N . ASP A 1 102 ? 13.030 7.308 -6.906 1.00 77.81 102 ASP A N 1
ATOM 843 C CA . ASP A 1 102 ? 12.002 8.349 -6.932 1.00 77.81 102 ASP A CA 1
ATOM 844 C C . ASP A 1 102 ? 10.598 7.765 -7.174 1.00 77.81 102 ASP A C 1
ATOM 846 O O . ASP A 1 102 ? 9.587 8.390 -6.843 1.00 77.81 102 ASP A O 1
ATOM 850 N N . VAL A 1 103 ? 10.513 6.545 -7.710 1.00 86.25 103 VAL A N 1
ATOM 851 C CA . VAL A 1 103 ? 9.256 5.828 -7.929 1.00 86.25 103 VAL A CA 1
ATOM 852 C C . VAL A 1 103 ? 8.864 5.127 -6.635 1.00 86.25 103 VAL A C 1
ATOM 854 O O . VAL A 1 103 ? 9.391 4.080 -6.274 1.00 86.25 103 VAL A O 1
ATOM 857 N N . THR A 1 104 ? 7.938 5.740 -5.900 1.00 88.56 104 THR A N 1
ATOM 858 C CA . THR A 1 104 ? 7.479 5.236 -4.604 1.00 88.56 104 THR A CA 1
ATOM 859 C C . THR A 1 104 ? 5.997 5.504 -4.392 1.00 88.56 104 THR A C 1
ATOM 861 O O . THR A 1 104 ? 5.429 6.499 -4.852 1.00 88.56 104 THR A O 1
ATOM 864 N N . ILE A 1 105 ? 5.378 4.639 -3.598 1.00 89.00 105 ILE A N 1
ATOM 865 C CA . ILE A 1 105 ? 4.014 4.805 -3.122 1.00 89.00 105 ILE A CA 1
ATOM 866 C C . ILE A 1 105 ? 4.039 5.755 -1.924 1.00 89.00 105 ILE A C 1
ATOM 868 O O . ILE A 1 105 ? 4.707 5.504 -0.919 1.00 89.00 105 ILE A O 1
ATOM 872 N N . GLY A 1 106 ? 3.280 6.847 -2.002 1.00 85.12 106 GLY A N 1
ATOM 873 C CA . GLY A 1 106 ? 3.165 7.806 -0.906 1.00 85.12 106 GLY A CA 1
ATOM 874 C C . GLY A 1 106 ? 2.265 7.307 0.236 1.00 85.12 106 GLY A C 1
ATOM 875 O O . GLY A 1 106 ? 1.216 6.711 -0.023 1.00 85.12 106 GLY A O 1
ATOM 876 N N . PRO A 1 107 ? 2.570 7.639 1.507 1.00 84.25 107 PRO A N 1
ATOM 877 C CA . PRO A 1 107 ? 1.771 7.206 2.659 1.00 84.25 107 PRO A CA 1
ATOM 878 C C . PRO A 1 107 ? 0.353 7.800 2.671 1.00 84.25 107 PRO A C 1
ATOM 880 O O . PRO A 1 107 ? -0.527 7.299 3.368 1.00 84.25 107 PRO A O 1
ATOM 883 N N . ARG A 1 108 ? 0.106 8.851 1.872 1.00 85.56 108 ARG A N 1
ATOM 884 C CA . ARG A 1 108 ? -1.202 9.502 1.721 1.00 85.56 108 ARG A CA 1
ATOM 885 C C . ARG A 1 108 ? -2.309 8.525 1.315 1.00 85.56 108 ARG A C 1
ATOM 887 O O . ARG A 1 108 ? -3.436 8.710 1.764 1.00 85.56 108 ARG A O 1
ATOM 894 N N . LEU A 1 109 ? -1.997 7.510 0.504 1.00 89.06 109 LEU A N 1
ATOM 895 C CA . LEU A 1 109 ? -2.978 6.509 0.070 1.00 89.06 109 LEU A CA 1
ATOM 896 C C . LEU A 1 109 ? -3.580 5.721 1.239 1.00 89.06 109 LEU A C 1
ATOM 898 O O . LEU A 1 109 ? -4.717 5.277 1.146 1.00 89.06 109 LEU A O 1
ATOM 902 N N . PHE A 1 110 ? -2.848 5.598 2.348 1.00 93.25 110 PHE A N 1
ATOM 903 C CA . PHE A 1 110 ? -3.228 4.769 3.490 1.00 93.25 110 PHE A CA 1
ATOM 904 C C . PHE A 1 110 ? -3.924 5.547 4.618 1.00 93.25 110 PHE A C 1
ATOM 906 O O . PHE A 1 110 ? -4.544 4.945 5.489 1.00 93.25 110 PHE A O 1
ATOM 913 N N . LEU A 1 111 ? -3.863 6.884 4.617 1.00 90.12 111 LEU A N 1
ATOM 914 C CA . LEU A 1 111 ? -4.485 7.723 5.657 1.00 90.12 111 LEU A CA 1
ATOM 915 C C . LEU A 1 111 ? -6.019 7.579 5.758 1.00 90.12 111 LEU A C 1
ATOM 917 O O . LEU A 1 111 ? -6.543 7.651 6.875 1.00 90.12 111 LEU A O 1
ATOM 921 N N . PRO A 1 112 ? -6.758 7.350 4.652 1.00 93.94 112 PRO A N 1
ATOM 922 C CA . PRO A 1 112 ? -8.198 7.113 4.705 1.00 93.94 112 PRO A CA 1
ATOM 923 C C . PRO A 1 112 ? -8.617 5.791 5.360 1.00 93.94 112 PRO A C 1
ATOM 925 O O . PRO A 1 112 ? -9.820 5.587 5.486 1.00 93.94 112 PRO A O 1
ATOM 928 N N . CYS A 1 113 ? -7.682 4.928 5.790 1.00 96.31 113 CYS A N 1
ATOM 929 C CA . CYS A 1 113 ? -7.989 3.631 6.398 1.00 96.31 113 CYS A CA 1
ATOM 930 C C . CYS A 1 113 ? -9.121 3.745 7.444 1.00 96.31 113 CYS A C 1
ATOM 932 O O . CYS A 1 113 ? -8.985 4.516 8.414 1.00 96.31 113 CYS A O 1
ATOM 934 N N . PRO A 1 114 ? -10.233 3.011 7.254 1.00 96.19 114 PRO A N 1
ATOM 935 C CA . PRO A 1 114 ? -11.301 2.890 8.240 1.00 96.19 114 PRO A CA 1
ATOM 936 C C . PRO A 1 114 ? -10.796 2.310 9.565 1.00 96.19 114 PRO A C 1
ATOM 938 O O . PRO A 1 114 ? -9.797 1.592 9.602 1.00 96.19 114 PRO A O 1
ATOM 941 N N . MET A 1 115 ? -11.485 2.643 10.656 1.00 94.88 115 MET A N 1
ATOM 942 C CA . MET A 1 115 ? -11.139 2.215 12.021 1.00 94.88 115 MET A CA 1
ATOM 943 C C . MET A 1 115 ? -12.134 1.183 12.540 1.00 94.88 115 MET A C 1
ATOM 945 O O . MET A 1 115 ? -12.682 1.269 13.638 1.00 94.88 115 MET A O 1
ATOM 949 N N . ASP A 1 116 ? -12.369 0.203 11.684 1.00 93.38 116 ASP A N 1
ATOM 950 C CA . ASP A 1 116 ? -13.170 -0.978 11.919 1.00 93.38 116 ASP A CA 1
ATOM 951 C C . ASP A 1 116 ? -12.642 -2.105 11.021 1.00 93.38 116 ASP A C 1
ATOM 953 O O . ASP A 1 116 ? -12.028 -1.866 9.976 1.00 93.38 116 ASP A O 1
ATOM 957 N N . VAL A 1 117 ? -12.810 -3.347 11.464 1.00 93.19 117 VAL A N 1
ATOM 958 C CA . VAL A 1 117 ? -12.167 -4.506 10.826 1.00 93.19 117 VAL A CA 1
ATOM 959 C C . VAL A 1 117 ? -12.738 -4.764 9.429 1.00 93.19 117 VAL A C 1
ATOM 961 O O . VAL A 1 117 ? -11.971 -4.993 8.498 1.00 93.19 117 VAL A O 1
ATOM 964 N N . GLU A 1 118 ? -14.058 -4.682 9.264 1.00 92.19 118 GLU A N 1
ATOM 965 C CA . GLU A 1 118 ? -14.723 -4.990 7.992 1.00 92.19 118 GLU A CA 1
ATOM 966 C C . GLU A 1 118 ? -14.508 -3.883 6.953 1.00 92.19 118 GLU A C 1
ATOM 968 O O . GLU A 1 118 ? -14.075 -4.138 5.831 1.00 92.19 118 GLU A O 1
ATOM 973 N N . GLY A 1 119 ? -14.716 -2.627 7.342 1.00 94.38 119 GLY A N 1
ATOM 974 C CA . GLY A 1 119 ? -14.505 -1.464 6.492 1.00 94.38 119 GLY A CA 1
ATOM 975 C C . GLY A 1 119 ? -13.056 -1.348 6.034 1.00 94.38 119 GLY A C 1
ATOM 976 O O . GLY A 1 119 ? -12.813 -1.101 4.855 1.00 94.38 119 GLY A O 1
ATOM 977 N N . SER A 1 120 ? -12.083 -1.583 6.924 1.00 95.81 120 SER A N 1
ATOM 978 C CA . SER A 1 120 ? -10.661 -1.577 6.544 1.00 95.81 120 SER A CA 1
ATOM 979 C C . SER A 1 120 ? -10.311 -2.685 5.558 1.00 95.81 120 SER A C 1
ATOM 981 O O . SER A 1 120 ? -9.472 -2.470 4.685 1.00 95.81 120 SER A O 1
ATOM 983 N N . ARG A 1 121 ? -10.983 -3.836 5.633 1.00 93.69 121 ARG A N 1
ATOM 984 C CA . ARG A 1 121 ? -10.800 -4.918 4.671 1.00 93.69 121 ARG A CA 1
ATOM 985 C C . ARG A 1 121 ? -11.292 -4.532 3.285 1.00 93.69 121 ARG A C 1
ATOM 987 O O . ARG A 1 121 ? -10.523 -4.612 2.333 1.00 93.69 121 ARG A O 1
ATOM 994 N N . VAL A 1 122 ? -12.555 -4.119 3.172 1.00 93.56 122 VAL A N 1
ATOM 995 C CA . VAL A 1 122 ? -13.166 -3.732 1.889 1.00 93.56 122 VAL A CA 1
ATOM 996 C C . VAL A 1 122 ? -12.377 -2.585 1.261 1.00 93.56 122 VAL A C 1
ATOM 998 O O . VAL A 1 122 ? -11.983 -2.658 0.101 1.00 93.56 122 VAL A O 1
ATOM 1001 N N . TRP A 1 123 ? -12.035 -1.578 2.065 1.00 95.81 123 TRP A N 1
ATOM 1002 C CA . TRP A 1 123 ? -11.175 -0.478 1.639 1.00 95.81 123 TRP A CA 1
ATOM 1003 C C . TRP A 1 123 ? -9.816 -0.958 1.115 1.00 95.81 123 TRP A C 1
ATOM 1005 O O . TRP A 1 123 ? -9.348 -0.467 0.088 1.00 95.81 123 TRP A O 1
ATOM 1015 N N . PHE A 1 124 ? -9.171 -1.907 1.802 1.00 96.25 124 PHE A N 1
ATOM 1016 C CA . PHE A 1 124 ? -7.875 -2.423 1.374 1.00 96.25 124 PHE A CA 1
ATOM 1017 C C . PHE A 1 124 ? -7.977 -3.197 0.058 1.00 96.25 124 PHE A C 1
ATOM 1019 O O . PHE A 1 124 ? -7.119 -3.027 -0.803 1.00 96.25 124 PHE A O 1
ATOM 1026 N N . MET A 1 125 ? -9.026 -4.003 -0.118 1.00 94.06 125 MET A N 1
ATOM 1027 C CA . MET A 1 125 ? -9.289 -4.719 -1.369 1.00 94.06 125 MET A CA 1
ATOM 1028 C C . MET A 1 125 ? -9.382 -3.755 -2.554 1.00 94.06 125 MET A C 1
ATOM 1030 O O . MET A 1 125 ? -8.714 -3.959 -3.569 1.00 94.06 125 MET A O 1
ATOM 1034 N N . ASP A 1 126 ? -10.154 -2.676 -2.405 1.00 95.25 126 ASP A N 1
ATOM 1035 C CA . ASP A 1 126 ? -10.312 -1.668 -3.453 1.00 95.25 126 ASP A CA 1
ATOM 1036 C C . ASP A 1 126 ? -9.007 -0.909 -3.711 1.00 95.25 126 ASP A C 1
ATOM 1038 O O . ASP A 1 126 ? -8.599 -0.719 -4.860 1.00 95.25 126 ASP A O 1
ATOM 1042 N N . LEU A 1 127 ? -8.310 -0.506 -2.644 1.00 96.06 127 LEU A N 1
ATOM 1043 C CA . LEU A 1 127 ? -7.011 0.151 -2.750 1.00 96.06 127 LEU A CA 1
ATOM 1044 C C . LEU A 1 127 ? -6.007 -0.738 -3.496 1.00 96.06 127 LEU A C 1
ATOM 1046 O O . LEU A 1 127 ? -5.299 -0.261 -4.385 1.00 96.06 127 LEU A O 1
ATOM 1050 N N . TRP A 1 128 ? -5.949 -2.022 -3.149 1.00 96.19 128 TRP A N 1
ATOM 1051 C CA . TRP A 1 128 ? -5.046 -2.986 -3.759 1.00 96.19 128 TRP A CA 1
ATOM 1052 C C . TRP A 1 128 ? -5.358 -3.183 -5.243 1.00 96.19 128 TRP A C 1
ATOM 1054 O O . TRP A 1 128 ? -4.499 -2.927 -6.087 1.00 96.19 128 TRP A O 1
ATOM 1064 N N . ASN A 1 129 ? -6.597 -3.563 -5.562 1.00 94.94 129 ASN A N 1
ATOM 1065 C CA . ASN A 1 129 ? -6.993 -3.958 -6.911 1.00 94.94 129 ASN A CA 1
ATOM 1066 C C . ASN A 1 129 ? -7.023 -2.786 -7.900 1.00 94.94 129 ASN A C 1
ATOM 1068 O O . ASN A 1 129 ? -6.639 -2.955 -9.055 1.00 94.94 129 ASN A O 1
ATOM 1072 N N . TYR A 1 130 ? -7.461 -1.601 -7.467 1.00 95.31 130 TYR A N 1
ATOM 1073 C CA . TYR A 1 130 ? -7.690 -0.478 -8.383 1.00 95.31 130 TYR A CA 1
ATOM 1074 C C . TYR A 1 130 ? -6.603 0.592 -8.350 1.00 95.31 130 TYR A C 1
ATOM 1076 O O . TYR A 1 130 ? -6.522 1.391 -9.280 1.00 95.31 130 TYR A O 1
ATOM 1084 N N . SER A 1 131 ? -5.776 0.645 -7.302 1.00 95.00 131 SER A N 1
ATOM 1085 C CA . SER A 1 131 ? -4.736 1.677 -7.181 1.00 95.00 131 SER A CA 1
ATOM 1086 C C . SER A 1 131 ? -3.329 1.098 -7.098 1.00 95.00 131 SER A C 1
ATOM 1088 O O . SER A 1 131 ? -2.470 1.513 -7.871 1.00 95.00 131 SER A O 1
ATOM 1090 N N . LEU A 1 132 ? -3.070 0.152 -6.187 1.00 95.50 132 LEU A N 1
ATOM 1091 C CA . LEU A 1 132 ? -1.710 -0.352 -5.961 1.00 95.50 132 LEU A CA 1
ATOM 1092 C C . LEU A 1 132 ? -1.240 -1.241 -7.108 1.00 95.50 132 LEU A C 1
ATOM 1094 O O . LEU A 1 132 ? -0.185 -0.971 -7.673 1.00 95.50 132 LEU A O 1
ATOM 1098 N N . VAL A 1 133 ? -2.021 -2.256 -7.484 1.00 95.69 133 VAL A N 1
ATOM 1099 C CA . VAL A 1 133 ? -1.634 -3.191 -8.550 1.00 95.69 133 VAL A CA 1
ATOM 1100 C C . VAL A 1 133 ? -1.407 -2.472 -9.885 1.00 95.69 133 VAL A C 1
ATOM 1102 O O . VAL A 1 133 ? -0.312 -2.616 -10.429 1.00 95.69 133 VAL A O 1
ATOM 1105 N N . PRO A 1 134 ? -2.332 -1.629 -10.393 1.00 93.62 134 PRO A N 1
ATOM 1106 C CA . PRO A 1 134 ? -2.099 -0.901 -11.640 1.00 93.62 134 PRO A CA 1
ATOM 1107 C C . PRO A 1 134 ? -0.867 0.010 -11.590 1.00 93.62 134 PRO A C 1
ATOM 1109 O O . PRO A 1 134 ? -0.105 0.064 -12.552 1.00 93.62 134 PRO A O 1
ATOM 1112 N N . TYR A 1 135 ? -0.636 0.694 -10.463 1.00 94.88 135 TYR A N 1
ATOM 1113 C CA . TYR A 1 135 ? 0.534 1.555 -10.291 1.00 94.88 135 TYR A CA 1
ATOM 1114 C C . TYR A 1 135 ? 1.845 0.762 -10.301 1.00 94.88 135 TYR A C 1
ATOM 1116 O O . TYR A 1 135 ? 2.787 1.159 -10.982 1.00 94.88 135 TYR A O 1
ATOM 1124 N N . ILE A 1 136 ? 1.913 -0.352 -9.565 1.00 95.44 136 ILE A N 1
ATOM 1125 C CA . ILE A 1 136 ? 3.119 -1.185 -9.477 1.00 95.44 136 ILE A CA 1
ATOM 1126 C C . ILE A 1 136 ? 3.446 -1.792 -10.841 1.00 95.44 136 ILE A C 1
ATOM 1128 O O . ILE A 1 136 ? 4.597 -1.727 -11.264 1.00 95.44 136 ILE A O 1
ATOM 1132 N N . LEU A 1 137 ? 2.448 -2.336 -11.545 1.00 94.38 137 LEU A N 1
ATOM 1133 C CA . LEU A 1 137 ? 2.647 -2.900 -12.882 1.00 94.38 137 LEU A CA 1
ATOM 1134 C C . LEU A 1 137 ? 3.224 -1.861 -13.848 1.00 94.38 137 LEU A C 1
ATOM 1136 O O . LEU A 1 137 ? 4.193 -2.149 -14.549 1.00 94.38 137 LEU A O 1
ATOM 1140 N N . GLU A 1 138 ? 2.677 -0.644 -13.855 1.00 93.94 138 GLU A N 1
ATOM 1141 C CA . GLU A 1 138 ? 3.175 0.430 -14.716 1.00 93.94 138 GLU A CA 1
ATOM 1142 C C . GLU A 1 138 ? 4.592 0.868 -14.322 1.00 93.94 138 GLU A C 1
ATOM 1144 O O . GLU A 1 138 ? 5.477 0.951 -15.169 1.00 93.94 138 GLU A O 1
ATOM 1149 N N . ALA A 1 139 ? 4.843 1.070 -13.026 1.00 93.81 139 ALA A N 1
ATOM 1150 C CA . ALA A 1 139 ? 6.144 1.472 -12.498 1.00 93.81 139 ALA A CA 1
ATOM 1151 C C . ALA A 1 139 ? 7.262 0.467 -12.819 1.00 93.81 139 ALA A C 1
ATOM 1153 O O . ALA A 1 139 ? 8.395 0.860 -13.116 1.00 93.81 139 ALA A O 1
ATOM 1154 N N . VAL A 1 140 ? 6.948 -0.828 -12.753 1.00 94.69 140 VAL A N 1
ATOM 1155 C CA . VAL A 1 140 ? 7.877 -1.903 -13.102 1.00 94.69 140 VAL A CA 1
ATOM 1156 C C . VAL A 1 140 ? 8.060 -2.000 -14.611 1.00 94.69 140 VAL A C 1
ATOM 1158 O O . VAL A 1 140 ? 9.185 -2.197 -15.055 1.00 94.69 140 VAL A O 1
ATOM 1161 N N . ARG A 1 141 ? 7.001 -1.825 -15.412 1.00 93.69 141 ARG A N 1
ATOM 1162 C CA . ARG A 1 141 ? 7.104 -1.813 -16.879 1.00 93.69 141 ARG A CA 1
ATOM 1163 C C . ARG A 1 141 ? 7.988 -0.663 -17.368 1.00 93.69 141 ARG A C 1
ATOM 1165 O O . ARG A 1 141 ? 8.902 -0.900 -18.155 1.00 93.69 141 ARG A O 1
ATOM 1172 N N . GLU A 1 142 ? 7.765 0.551 -16.861 1.00 92.12 142 GLU A N 1
ATOM 1173 C CA . GLU A 1 142 ? 8.623 1.714 -17.132 1.00 92.12 142 GLU A CA 1
ATOM 1174 C C . GLU A 1 142 ? 10.061 1.452 -16.642 1.00 92.12 142 GLU A C 1
ATOM 1176 O O . GLU A 1 142 ? 11.023 1.699 -17.369 1.00 92.12 142 GLU A O 1
ATOM 1181 N N . GLY A 1 143 ? 10.226 0.888 -15.439 1.00 92.94 143 GLY A N 1
ATOM 1182 C CA . GLY A 1 143 ? 11.537 0.530 -14.889 1.00 92.94 143 GLY A CA 1
ATOM 1183 C C . GLY A 1 143 ? 12.300 -0.480 -15.750 1.00 92.94 143 GLY A C 1
ATOM 1184 O O . GLY A 1 143 ? 13.480 -0.281 -16.037 1.00 92.94 143 GLY A O 1
ATOM 1185 N N . LEU A 1 144 ? 11.616 -1.521 -16.228 1.00 93.38 144 LEU A N 1
ATOM 1186 C CA . LEU A 1 144 ? 12.171 -2.548 -17.106 1.00 93.38 144 LEU A CA 1
ATOM 1187 C C . LEU A 1 144 ? 12.573 -1.963 -18.464 1.00 93.38 144 LEU A C 1
ATOM 1189 O O . LEU A 1 144 ? 13.644 -2.283 -18.972 1.00 93.38 144 LEU A O 1
ATOM 1193 N N . GLN A 1 145 ? 11.753 -1.075 -19.031 1.00 91.38 145 GLN A N 1
ATOM 1194 C CA . GLN A 1 145 ? 12.058 -0.398 -20.292 1.00 91.38 145 GLN A CA 1
ATOM 1195 C C . GLN A 1 145 ? 13.286 0.518 -20.179 1.00 91.38 145 GLN A C 1
ATOM 1197 O O . GLN A 1 145 ? 14.089 0.585 -21.107 1.00 91.38 145 GLN A O 1
ATOM 1202 N N . MET A 1 146 ? 13.435 1.221 -19.053 1.00 91.19 146 MET A N 1
ATOM 1203 C CA . MET A 1 146 ? 14.493 2.218 -18.855 1.00 91.19 146 MET A CA 1
ATOM 1204 C C . MET A 1 146 ? 15.819 1.614 -18.383 1.00 91.19 146 MET A C 1
ATOM 1206 O O . MET A 1 146 ? 16.884 2.073 -18.792 1.00 91.19 146 MET A O 1
ATOM 1210 N N . TYR A 1 147 ? 15.767 0.612 -17.503 1.00 91.12 147 TYR A N 1
ATOM 1211 C CA . TYR A 1 147 ? 16.943 0.076 -16.809 1.00 91.12 147 TYR A CA 1
ATOM 1212 C C . TYR A 1 147 ? 17.212 -1.404 -17.098 1.00 91.12 147 TYR A C 1
ATOM 1214 O O . TYR A 1 147 ? 18.240 -1.929 -16.667 1.00 91.12 147 TYR A O 1
ATOM 1222 N N . GLY A 1 148 ? 16.314 -2.090 -17.807 1.00 90.75 148 GLY A N 1
ATOM 1223 C CA . GLY A 1 148 ? 16.381 -3.536 -17.985 1.00 90.75 148 GLY A CA 1
ATOM 1224 C C . GLY A 1 148 ? 16.116 -4.308 -16.689 1.00 90.75 148 GLY A C 1
ATOM 1225 O O . GLY A 1 148 ? 15.683 -3.766 -15.671 1.00 90.75 148 GLY A O 1
ATOM 1226 N N . LYS A 1 149 ? 16.363 -5.620 -16.726 1.00 91.31 149 LYS A N 1
ATOM 1227 C CA . LYS A 1 149 ? 16.169 -6.508 -15.573 1.00 91.31 149 LYS A CA 1
ATOM 1228 C C . LYS A 1 149 ? 17.299 -6.318 -14.559 1.00 91.31 149 LYS A C 1
ATOM 1230 O O . LYS A 1 149 ? 18.455 -6.602 -14.861 1.00 91.31 149 LYS A O 1
ATOM 1235 N N . ARG A 1 150 ? 16.957 -5.871 -13.347 1.00 89.00 150 ARG A N 1
ATOM 1236 C CA . ARG A 1 150 ? 17.927 -5.547 -12.280 1.00 89.00 150 ARG A CA 1
ATOM 1237 C C . ARG A 1 150 ? 18.033 -6.610 -11.185 1.00 89.00 150 ARG A C 1
ATOM 1239 O O . ARG A 1 150 ? 19.069 -6.714 -10.539 1.00 89.00 150 ARG A O 1
ATOM 1246 N N . THR A 1 151 ? 16.973 -7.385 -10.972 1.00 91.31 151 THR A N 1
ATOM 1247 C CA . THR A 1 151 ? 16.845 -8.373 -9.890 1.00 91.31 151 THR A CA 1
ATOM 1248 C C . THR A 1 151 ? 16.029 -9.580 -10.386 1.00 91.31 151 THR A C 1
ATOM 1250 O O . THR A 1 151 ? 15.402 -9.499 -11.444 1.00 91.31 151 THR A O 1
ATOM 1253 N N . PRO A 1 152 ? 16.062 -10.755 -9.735 1.00 91.56 152 PRO A N 1
ATOM 1254 C CA . PRO A 1 152 ? 15.023 -11.765 -9.932 1.00 91.56 152 PRO A CA 1
ATOM 1255 C C . PRO A 1 152 ? 13.635 -11.229 -9.551 1.00 91.56 152 PRO A C 1
ATOM 1257 O O . PRO A 1 152 ? 13.518 -10.334 -8.713 1.00 91.56 152 PRO A O 1
ATOM 1260 N N . TRP A 1 153 ? 12.595 -11.800 -10.167 1.00 92.19 153 TRP A N 1
ATOM 1261 C CA . TRP A 1 153 ? 11.209 -11.483 -9.832 1.00 92.19 153 TRP A CA 1
ATOM 1262 C C . TRP A 1 153 ? 10.842 -12.095 -8.483 1.00 92.19 153 TRP A C 1
ATOM 1264 O O . TRP A 1 153 ? 10.925 -13.312 -8.307 1.00 92.19 153 TRP A O 1
ATOM 1274 N N . GLU A 1 154 ? 10.376 -11.260 -7.564 1.00 92.25 154 GLU A N 1
ATOM 1275 C CA . GLU A 1 154 ? 9.750 -11.687 -6.317 1.00 92.25 154 GLU A CA 1
ATOM 1276 C C . GLU A 1 154 ? 8.366 -11.052 -6.247 1.00 92.25 154 GLU A C 1
ATOM 1278 O O . GLU A 1 154 ? 8.254 -9.838 -6.114 1.00 92.25 154 GLU A O 1
ATOM 1283 N N . ASP A 1 155 ? 7.311 -11.859 -6.367 1.00 90.38 155 ASP A N 1
ATOM 1284 C CA . ASP A 1 155 ? 5.935 -11.359 -6.364 1.00 90.38 155 ASP A CA 1
ATOM 1285 C C . ASP A 1 155 ? 5.576 -10.755 -4.988 1.00 90.38 155 ASP A C 1
ATOM 1287 O O . ASP A 1 155 ? 5.441 -11.501 -4.008 1.00 90.38 155 ASP A O 1
ATOM 1291 N N . PRO A 1 156 ? 5.366 -9.427 -4.886 1.00 93.00 156 PRO A N 1
ATOM 1292 C CA . PRO A 1 156 ? 5.059 -8.791 -3.611 1.00 93.00 156 PRO A CA 1
ATOM 1293 C C . PRO A 1 156 ? 3.624 -9.094 -3.142 1.00 93.00 156 PRO A C 1
ATOM 1295 O O . PRO A 1 156 ? 3.314 -8.932 -1.960 1.00 93.00 156 PRO A O 1
ATOM 1298 N N . SER A 1 157 ? 2.740 -9.578 -4.027 1.00 93.31 157 SER A N 1
ATOM 1299 C CA . SER A 1 157 ? 1.391 -10.021 -3.655 1.00 93.31 157 SER A CA 1
ATOM 1300 C C . SER A 1 157 ? 1.425 -11.279 -2.785 1.00 93.31 157 SER A C 1
ATOM 1302 O O . SER A 1 157 ? 0.593 -11.429 -1.889 1.00 93.31 157 SER A O 1
ATOM 1304 N N . LYS A 1 158 ? 2.442 -12.134 -2.955 1.00 92.00 158 LYS A N 1
ATOM 1305 C CA . LYS A 1 158 ? 2.635 -13.327 -2.126 1.00 92.00 158 LYS A CA 1
ATOM 1306 C C . LYS A 1 158 ? 2.838 -12.965 -0.657 1.00 92.00 158 LYS A C 1
ATOM 1308 O O . LYS A 1 158 ? 2.148 -13.503 0.201 1.00 92.00 158 LYS A O 1
ATOM 1313 N N . TRP A 1 159 ? 3.722 -12.009 -0.363 1.00 94.19 159 TRP A N 1
ATOM 1314 C CA . TRP A 1 159 ? 3.935 -11.548 1.013 1.00 94.19 159 TRP A CA 1
ATOM 1315 C C . TRP A 1 159 ? 2.654 -10.957 1.615 1.00 94.19 159 TRP A C 1
ATOM 1317 O O . TRP A 1 159 ? 2.359 -11.174 2.792 1.00 94.19 159 TRP A O 1
ATOM 1327 N N . VAL A 1 160 ? 1.870 -10.233 0.811 1.00 93.94 160 VAL A N 1
ATOM 1328 C CA . VAL A 1 160 ? 0.592 -9.649 1.244 1.00 93.94 160 VAL A CA 1
ATOM 1329 C C . VAL A 1 160 ? -0.428 -10.726 1.602 1.00 93.94 160 VAL A C 1
ATOM 1331 O O . VAL A 1 160 ? -1.090 -10.602 2.630 1.00 93.94 160 VAL A O 1
ATOM 1334 N N . LEU A 1 161 ? -0.528 -11.783 0.795 1.00 91.12 161 LEU A N 1
ATOM 1335 C CA . LEU A 1 161 ? -1.409 -12.924 1.048 1.00 91.12 161 LEU A CA 1
ATOM 1336 C C . LEU A 1 161 ? -0.948 -13.746 2.261 1.00 91.12 161 LEU A C 1
ATOM 1338 O O . LEU A 1 161 ? -1.765 -14.086 3.114 1.00 91.12 161 LEU A O 1
ATOM 1342 N N . ASP A 1 162 ? 0.355 -14.008 2.378 1.00 91.31 162 ASP A N 1
ATOM 1343 C CA . ASP A 1 162 ? 0.935 -14.807 3.465 1.00 91.31 162 ASP A CA 1
ATOM 1344 C C . ASP A 1 162 ? 0.834 -14.103 4.830 1.00 91.31 162 ASP A C 1
ATOM 1346 O O . ASP A 1 162 ? 0.732 -14.752 5.871 1.00 91.31 162 ASP A O 1
ATOM 1350 N N . SER A 1 163 ? 0.860 -12.767 4.841 1.00 93.62 163 SER A N 1
ATOM 1351 C CA . SER A 1 163 ? 0.792 -11.947 6.058 1.00 93.62 163 SER A CA 1
ATOM 1352 C C . SER A 1 163 ? -0.566 -11.274 6.281 1.00 93.62 163 SER A C 1
ATOM 1354 O O . SER A 1 163 ? -0.673 -10.389 7.133 1.00 93.62 163 SER A O 1
ATOM 1356 N N . TYR A 1 164 ? -1.595 -11.679 5.531 1.00 91.94 164 TYR A N 1
ATOM 1357 C CA . TYR A 1 164 ? -2.894 -11.013 5.487 1.00 91.94 164 TYR A CA 1
ATOM 1358 C C . TYR A 1 164 ? -3.547 -10.937 6.884 1.00 91.94 164 TYR A C 1
ATOM 1360 O O . TYR A 1 164 ? -3.811 -11.974 7.498 1.00 91.94 164 TYR A O 1
ATOM 1368 N N . PRO A 1 165 ? -3.809 -9.730 7.430 1.00 92.88 165 PRO A N 1
ATOM 1369 C CA . PRO A 1 165 ? -4.190 -9.580 8.836 1.00 92.88 165 PRO A CA 1
ATOM 1370 C C . PRO A 1 165 ? -5.672 -9.872 9.108 1.00 92.88 165 PRO A C 1
ATOM 1372 O O . PRO A 1 165 ? -6.055 -10.039 10.266 1.00 92.88 165 PRO A O 1
ATOM 1375 N N . TRP A 1 166 ? -6.510 -9.931 8.068 1.00 90.75 166 TRP A N 1
ATOM 1376 C CA . TRP A 1 166 ? -7.925 -10.277 8.191 1.00 90.75 166 TRP A CA 1
ATOM 1377 C C . TRP A 1 166 ? -8.096 -11.799 8.112 1.00 90.75 166 TRP A C 1
ATOM 1379 O O . TRP A 1 166 ? -7.707 -12.424 7.129 1.00 90.75 166 TRP A O 1
ATOM 1389 N N . SER A 1 167 ? -8.676 -12.402 9.152 1.00 71.31 167 SER A N 1
ATOM 1390 C CA . SER A 1 167 ? -8.865 -13.855 9.254 1.00 71.31 167 SER A CA 1
ATOM 1391 C C . SER A 1 167 ? -9.582 -14.452 8.034 1.00 71.31 167 SER A C 1
ATOM 1393 O O . SER A 1 167 ? -10.640 -13.982 7.626 1.00 71.31 167 SER A O 1
ATOM 1395 N N . SER A 1 168 ? -9.067 -15.567 7.513 1.00 56.12 168 SER A N 1
ATOM 1396 C CA . SER A 1 168 ? -9.615 -16.302 6.360 1.00 56.12 168 SER A CA 1
ATOM 1397 C C . SER A 1 168 ? -11.029 -16.867 6.569 1.00 56.12 168 SER A C 1
ATOM 1399 O O . SER A 1 168 ? -11.741 -17.119 5.599 1.00 56.12 168 SER A O 1
ATOM 1401 N N . ALA A 1 169 ? -11.472 -17.019 7.823 1.00 48.59 169 ALA A N 1
ATOM 1402 C CA . ALA A 1 169 ? -12.810 -17.505 8.173 1.00 48.59 169 ALA A CA 1
ATOM 1403 C C . ALA A 1 169 ? -13.951 -16.554 7.761 1.00 48.59 169 ALA A C 1
ATOM 1405 O O . ALA A 1 169 ? -15.111 -16.957 7.770 1.00 48.59 169 ALA A O 1
ATOM 1406 N N . SER A 1 170 ? -13.637 -15.307 7.405 1.00 49.56 170 SER A N 1
ATOM 1407 C CA . SER A 1 170 ? -14.616 -14.308 6.983 1.00 49.56 170 SER A CA 1
ATOM 1408 C C . SER A 1 170 ? -14.528 -13.972 5.496 1.00 49.56 170 SER A C 1
ATOM 1410 O O . SER A 1 170 ? -14.952 -12.888 5.122 1.00 49.56 170 SER A O 1
ATOM 1412 N N . LEU A 1 171 ? -13.977 -14.817 4.613 1.00 53.50 171 LEU A N 1
ATOM 1413 C CA . LEU A 1 171 ? -14.234 -14.659 3.172 1.00 53.50 171 LEU A CA 1
ATOM 1414 C C . LEU A 1 171 ? -15.682 -15.067 2.860 1.00 53.50 171 LEU A C 1
ATOM 1416 O O . LEU A 1 171 ? -15.947 -16.267 2.771 1.00 53.50 171 LEU A O 1
ATOM 1420 N N . PRO A 1 172 ? -16.630 -14.128 2.640 1.00 48.19 172 PRO A N 1
ATOM 1421 C CA . PRO A 1 172 ? -17.786 -14.475 1.835 1.00 48.19 172 PRO A CA 1
ATOM 1422 C C . PRO A 1 172 ? -17.253 -14.921 0.471 1.00 48.19 172 PRO A C 1
ATOM 1424 O O . PRO A 1 172 ? -16.405 -14.241 -0.118 1.00 48.19 172 PRO A O 1
ATOM 1427 N N . GLN A 1 173 ? -17.741 -16.064 -0.018 1.00 53.22 173 GLN A N 1
ATOM 1428 C CA . GLN A 1 173 ? -17.340 -16.678 -1.293 1.00 53.22 173 GLN A CA 1
ATOM 1429 C C . GLN A 1 173 ? -17.508 -15.766 -2.529 1.00 53.22 173 GLN A C 1
ATOM 1431 O O . GLN A 1 173 ? -17.105 -16.148 -3.621 1.00 53.22 173 GLN A O 1
ATOM 1436 N N . GLU A 1 174 ? -18.065 -14.565 -2.365 1.00 50.72 174 GLU A N 1
ATOM 1437 C CA . GLU A 1 174 ? -18.375 -13.607 -3.431 1.00 50.72 174 GLU A CA 1
ATOM 1438 C C . GLU A 1 174 ? -17.501 -12.341 -3.414 1.00 50.72 174 GLU A C 1
ATOM 1440 O O . GLU A 1 174 ? -17.651 -11.480 -4.279 1.00 50.72 174 GLU A O 1
ATOM 1445 N N . SER A 1 175 ? -16.580 -12.193 -2.454 1.00 50.84 175 SER A N 1
ATOM 1446 C CA . SER A 1 175 ? -15.664 -11.042 -2.464 1.00 50.84 175 SER A CA 1
ATOM 1447 C C . SER A 1 175 ? -14.578 -11.224 -3.541 1.00 50.84 175 SER A C 1
ATOM 1449 O O . SER A 1 175 ? -13.966 -12.295 -3.593 1.00 50.84 175 SER A O 1
ATOM 1451 N N . PRO A 1 176 ? -14.331 -10.228 -4.421 1.00 60.28 176 PRO A N 1
ATOM 1452 C CA . PRO A 1 176 ? -13.308 -10.344 -5.459 1.00 60.28 176 PRO A CA 1
ATOM 1453 C C . PRO A 1 176 ? -11.950 -10.617 -4.812 1.00 60.28 176 PRO A C 1
ATOM 1455 O O . PRO A 1 176 ? -11.642 -10.042 -3.777 1.00 60.28 176 PRO A O 1
ATOM 1458 N N . ALA A 1 177 ? -11.146 -11.509 -5.388 1.00 81.06 177 ALA A N 1
ATOM 1459 C CA . ALA A 1 177 ? -9.831 -11.834 -4.844 1.00 81.06 177 ALA A CA 1
ATOM 1460 C C . ALA A 1 177 ? -8.854 -10.650 -4.988 1.00 81.06 177 ALA A C 1
ATOM 1462 O O . ALA A 1 177 ? -9.031 -9.776 -5.842 1.00 81.06 177 ALA A O 1
ATOM 1463 N N . LEU A 1 178 ? -7.809 -10.623 -4.154 1.00 88.50 178 LEU A N 1
ATOM 1464 C CA . LEU A 1 178 ? -6.685 -9.708 -4.357 1.00 88.50 178 LEU A CA 1
ATOM 1465 C C . LEU A 1 178 ? -5.990 -10.077 -5.671 1.00 88.50 178 LEU A C 1
ATOM 1467 O O . LEU A 1 178 ? -5.626 -11.236 -5.875 1.00 88.50 178 LEU A O 1
ATOM 1471 N N . LEU A 1 179 ? -5.809 -9.094 -6.551 1.00 90.88 179 LEU A N 1
ATOM 1472 C CA . LEU A 1 179 ? -5.075 -9.277 -7.798 1.00 90.88 179 LEU A CA 1
ATOM 1473 C C . LEU A 1 179 ? -3.616 -9.648 -7.502 1.00 90.88 179 LEU A C 1
ATOM 1475 O O . LEU A 1 179 ? -2.976 -9.049 -6.636 1.00 90.88 179 LEU A O 1
ATOM 1479 N N . GLN A 1 180 ? -3.097 -10.630 -8.234 1.00 91.88 180 GLN A N 1
ATOM 1480 C CA . GLN A 1 180 ? -1.695 -11.037 -8.159 1.00 91.88 180 GLN A CA 1
ATOM 1481 C C . GLN A 1 180 ? -0.856 -10.243 -9.158 1.00 91.88 180 GLN A C 1
ATOM 1483 O O . GLN A 1 180 ? -1.352 -9.852 -10.213 1.00 91.88 180 GLN A O 1
ATOM 1488 N N . LEU A 1 181 ? 0.411 -10.012 -8.819 1.00 91.31 181 LEU A N 1
ATOM 1489 C CA . LEU A 1 181 ? 1.373 -9.327 -9.678 1.00 91.31 181 LEU A CA 1
ATOM 1490 C C . LEU A 1 181 ? 2.221 -10.391 -10.373 1.00 91.31 181 LEU A C 1
ATOM 1492 O O . LEU A 1 181 ? 3.142 -10.951 -9.775 1.00 91.31 181 LEU A O 1
ATOM 1496 N N . ARG A 1 182 ? 1.893 -10.705 -11.628 1.00 90.00 182 ARG A N 1
ATOM 1497 C CA . ARG A 1 182 ? 2.591 -11.757 -12.371 1.00 90.00 182 ARG A CA 1
ATOM 1498 C C . ARG A 1 182 ? 3.711 -11.148 -13.222 1.00 90.00 182 ARG A C 1
ATOM 1500 O O . ARG A 1 182 ? 3.533 -10.056 -13.768 1.00 90.00 182 ARG A O 1
ATOM 1507 N N . PRO A 1 183 ? 4.860 -11.829 -13.376 1.00 89.19 183 PRO A N 1
ATOM 1508 C CA . PRO A 1 183 ? 5.961 -11.306 -14.185 1.00 89.19 183 PRO A CA 1
ATOM 1509 C C . PRO A 1 183 ? 5.567 -11.101 -15.660 1.00 89.19 183 PRO A C 1
ATOM 1511 O O . PRO A 1 183 ? 6.050 -10.179 -16.318 1.00 89.19 183 PRO A O 1
ATOM 1514 N N . GLU A 1 184 ? 4.649 -11.909 -16.184 1.00 88.81 184 GLU A N 1
ATOM 1515 C CA . GLU A 1 184 ? 4.085 -11.800 -17.531 1.00 88.81 184 GLU A CA 1
ATOM 1516 C C . GLU A 1 184 ? 3.305 -10.501 -17.772 1.00 88.81 184 GLU A C 1
ATOM 1518 O O . GLU A 1 184 ? 3.349 -9.981 -18.886 1.00 88.81 184 GLU A O 1
ATOM 1523 N N . ASP A 1 185 ? 2.678 -9.915 -16.748 1.00 88.56 185 ASP A N 1
ATOM 1524 C CA . ASP A 1 185 ? 1.871 -8.689 -16.880 1.00 88.56 185 ASP A CA 1
ATOM 1525 C C . ASP A 1 185 ? 2.731 -7.445 -17.195 1.00 88.56 185 ASP A C 1
ATOM 1527 O O . ASP A 1 185 ? 2.242 -6.407 -17.666 1.00 88.56 185 ASP A O 1
ATOM 1531 N N . VAL A 1 186 ? 4.041 -7.552 -16.951 1.00 89.06 186 VAL A N 1
ATOM 1532 C CA . VAL A 1 186 ? 5.048 -6.522 -17.243 1.00 89.06 186 VAL A CA 1
ATOM 1533 C C . VAL A 1 186 ? 6.107 -6.985 -18.249 1.00 89.06 186 VAL A C 1
ATOM 1535 O O . VAL A 1 186 ? 7.016 -6.222 -18.561 1.00 89.06 186 VAL A O 1
ATOM 1538 N N . GLY A 1 187 ? 6.005 -8.215 -18.769 1.00 84.31 187 GLY A N 1
ATOM 1539 C CA . GLY A 1 187 ? 6.984 -8.787 -19.700 1.00 84.31 187 GLY A CA 1
ATOM 1540 C C . GLY A 1 187 ? 8.329 -9.161 -19.061 1.00 84.31 187 GLY A C 1
ATOM 1541 O O . GLY A 1 187 ? 9.339 -9.244 -19.760 1.00 84.31 187 GLY A O 1
ATOM 1542 N N . TYR A 1 188 ? 8.369 -9.405 -17.748 1.00 82.38 188 TYR A N 1
ATOM 1543 C CA . TYR A 1 188 ? 9.608 -9.645 -16.997 1.00 82.38 188 TYR A CA 1
ATOM 1544 C C . TYR A 1 188 ? 10.359 -10.917 -17.429 1.00 82.38 188 TYR A C 1
ATOM 1546 O O . TYR A 1 188 ? 11.593 -10.964 -17.395 1.00 82.38 188 TYR A O 1
ATOM 1554 N N . GLU A 1 189 ? 9.619 -11.938 -17.874 1.00 77.81 189 GLU A N 1
ATOM 1555 C CA . GLU A 1 189 ? 10.168 -13.208 -18.375 1.00 77.81 189 GLU A CA 1
ATOM 1556 C C . GLU A 1 189 ? 10.799 -13.081 -19.772 1.00 77.81 189 GLU A C 1
ATOM 1558 O O . GLU A 1 189 ? 11.613 -13.909 -20.162 1.00 77.81 189 GLU A O 1
ATOM 1563 N N . SER A 1 190 ? 10.474 -12.033 -20.539 1.00 63.16 190 SER A N 1
ATOM 1564 C CA . SER A 1 190 ? 10.973 -11.863 -21.915 1.00 63.16 190 SER A CA 1
ATOM 1565 C C . SER A 1 190 ? 12.385 -11.263 -21.992 1.00 63.16 190 SER A C 1
ATOM 1567 O O . SER A 1 190 ? 13.014 -11.291 -23.048 1.00 63.16 190 SER A O 1
ATOM 1569 N N . CYS A 1 191 ? 12.935 -10.748 -20.885 1.00 52.78 191 CYS A N 1
ATOM 1570 C CA . CYS A 1 191 ? 14.283 -10.162 -20.860 1.00 52.78 191 CYS A CA 1
ATOM 1571 C C . CYS A 1 191 ? 15.422 -11.185 -20.717 1.00 52.78 191 CYS A C 1
ATOM 1573 O O . CYS A 1 191 ? 16.587 -10.810 -20.831 1.00 52.78 191 CYS A O 1
ATOM 1575 N N . THR A 1 192 ? 15.128 -12.464 -20.473 1.00 44.25 192 THR A N 1
ATOM 1576 C CA 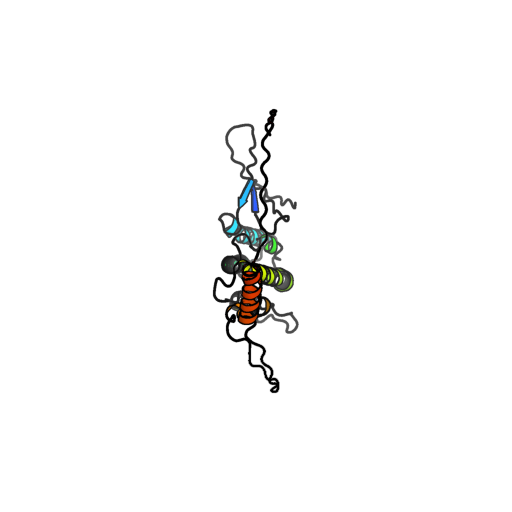. THR A 1 192 ? 16.130 -13.547 -20.503 1.00 44.25 192 THR A CA 1
ATOM 1577 C C . THR A 1 192 ? 16.246 -14.206 -21.880 1.00 44.25 192 THR A C 1
ATOM 1579 O O . THR A 1 192 ? 17.138 -15.027 -22.081 1.00 44.25 192 THR A O 1
ATOM 1582 N N . SER A 1 193 ? 15.408 -13.818 -22.848 1.00 40.25 193 SER A N 1
ATOM 1583 C CA . SER A 1 193 ? 15.294 -14.472 -24.153 1.00 40.25 193 SER A CA 1
ATOM 1584 C C . SER A 1 193 ? 15.616 -13.546 -25.333 1.00 40.25 193 SER A C 1
ATOM 1586 O O . SER A 1 193 ? 14.864 -13.477 -26.301 1.00 40.25 193 SER A O 1
ATOM 1588 N N . THR A 1 194 ? 16.789 -12.905 -25.330 1.00 37.38 194 THR A N 1
ATOM 1589 C CA . THR A 1 194 ? 17.472 -12.570 -26.604 1.00 37.38 194 THR A CA 1
ATOM 1590 C C . THR A 1 194 ? 18.173 -13.796 -27.210 1.00 37.38 194 THR A C 1
ATOM 1592 O O . THR A 1 194 ? 19.023 -13.675 -28.088 1.00 37.38 194 THR A O 1
ATOM 1595 N N . LYS A 1 195 ? 17.835 -15.003 -26.749 1.00 46.09 195 LYS A N 1
ATOM 1596 C CA . LYS A 1 195 ? 18.163 -16.268 -27.397 1.00 46.09 195 LYS A CA 1
ATOM 1597 C C . LYS A 1 195 ? 16.913 -17.141 -27.355 1.00 46.09 195 LYS A C 1
ATOM 1599 O O . LYS A 1 195 ? 16.316 -17.282 -26.297 1.00 46.09 195 LYS A O 1
ATOM 1604 N N . GLU A 1 196 ? 16.562 -17.696 -28.511 1.00 40.69 196 GLU A N 1
ATOM 1605 C CA . GLU A 1 196 ? 15.520 -18.716 -28.713 1.00 40.69 196 GLU A CA 1
ATOM 1606 C C . GLU A 1 196 ? 14.074 -18.215 -28.863 1.00 40.69 196 GLU A C 1
ATOM 1608 O O . GLU A 1 196 ? 13.140 -18.693 -28.228 1.00 40.69 196 GLU A O 1
ATOM 1613 N N . ALA A 1 197 ? 13.856 -17.334 -29.841 1.00 38.25 197 ALA A N 1
ATOM 1614 C CA . ALA A 1 197 ? 12.604 -17.351 -30.590 1.00 38.25 197 ALA A CA 1
ATOM 1615 C C . ALA A 1 197 ? 12.750 -18.318 -31.773 1.00 38.25 197 ALA A C 1
ATOM 1617 O O . ALA A 1 197 ? 13.207 -17.908 -32.827 1.00 38.25 197 ALA A O 1
ATOM 1618 N N . THR A 1 198 ? 12.399 -19.592 -31.579 1.00 39.50 198 THR A N 1
ATOM 1619 C CA . THR A 1 198 ? 11.668 -20.426 -32.557 1.00 39.50 198 THR A CA 1
ATOM 1620 C C . THR A 1 198 ? 11.496 -21.832 -31.992 1.00 39.50 198 THR A C 1
ATOM 1622 O O . THR A 1 198 ? 12.460 -22.582 -31.892 1.00 39.50 198 THR A O 1
ATOM 1625 N N . THR A 1 199 ? 10.261 -22.217 -31.674 1.00 37.44 199 THR A N 1
ATOM 1626 C CA . THR A 1 199 ? 9.636 -23.459 -32.174 1.00 37.44 199 THR A CA 1
ATOM 1627 C C . THR A 1 199 ? 8.218 -23.587 -31.616 1.00 37.44 199 THR A C 1
ATOM 1629 O O . THR A 1 199 ? 7.938 -24.333 -30.685 1.00 37.44 199 THR A O 1
ATOM 1632 N N . SER A 1 200 ? 7.271 -22.893 -32.251 1.00 35.94 200 SER A N 1
ATOM 1633 C CA . SER A 1 200 ? 5.885 -23.360 -32.284 1.00 35.94 200 SER A CA 1
ATOM 1634 C C . SER A 1 200 ? 5.489 -23.579 -33.739 1.00 35.94 200 SER A C 1
ATOM 1636 O O . SER A 1 200 ? 5.276 -22.642 -34.499 1.00 35.94 200 SER A O 1
ATOM 1638 N N . LYS A 1 201 ? 5.529 -24.862 -34.108 1.00 40.94 201 LYS A N 1
ATOM 1639 C CA . LYS A 1 201 ? 4.916 -25.553 -35.251 1.00 40.94 201 LYS A CA 1
ATOM 1640 C C . LYS A 1 201 ? 4.258 -24.672 -36.330 1.00 40.94 201 LYS A C 1
ATOM 1642 O O . LYS A 1 201 ? 3.084 -24.334 -36.214 1.00 40.94 201 LYS A O 1
ATOM 1647 N N . HIS A 1 202 ? 4.942 -24.509 -37.465 1.00 29.92 202 HIS A N 1
ATOM 1648 C CA . HIS A 1 202 ? 4.280 -24.464 -38.770 1.00 29.92 202 HIS A CA 1
ATOM 1649 C C . HIS A 1 202 ? 5.182 -25.047 -39.882 1.00 29.92 202 HIS A C 1
ATOM 1651 O O . HIS A 1 202 ? 6.362 -24.736 -39.968 1.00 29.92 202 HIS A O 1
ATOM 1657 N N . ILE A 1 203 ? 4.575 -25.969 -40.634 1.00 34.56 203 ILE A N 1
ATOM 1658 C CA . ILE A 1 203 ? 4.810 -26.558 -41.973 1.00 34.56 203 ILE A CA 1
ATOM 1659 C C . ILE A 1 203 ? 6.005 -26.004 -42.802 1.00 34.56 203 ILE A C 1
ATOM 1661 O O . ILE A 1 203 ? 6.181 -24.791 -42.867 1.00 34.56 203 ILE A O 1
ATOM 1665 N N . PRO A 1 204 ? 6.785 -26.869 -43.499 1.00 39.84 204 PRO A N 1
ATOM 1666 C CA . PRO A 1 204 ? 8.033 -26.491 -44.159 1.00 39.84 204 PRO A CA 1
ATOM 1667 C C . PRO A 1 204 ? 7.785 -25.757 -45.481 1.00 39.84 204 PRO A C 1
ATOM 1669 O O . PRO A 1 204 ? 7.217 -26.324 -46.415 1.00 39.84 204 PRO A O 1
ATOM 1672 N N . GLN A 1 205 ? 8.278 -24.526 -45.588 1.00 33.16 205 GLN A N 1
ATOM 1673 C CA . GLN A 1 205 ? 8.577 -23.905 -46.872 1.00 33.16 205 GLN A CA 1
ATOM 1674 C C . GLN A 1 205 ? 10.019 -23.418 -46.849 1.00 33.16 205 GLN A C 1
ATOM 1676 O O . GLN A 1 205 ? 10.420 -22.578 -46.050 1.00 33.16 205 GLN A O 1
ATOM 1681 N N . THR A 1 206 ? 10.799 -24.058 -47.708 1.00 39.09 206 THR A N 1
ATOM 1682 C CA . THR A 1 206 ? 12.062 -23.571 -48.236 1.00 39.09 206 THR A CA 1
ATOM 1683 C C . THR A 1 206 ? 11.856 -22.165 -48.782 1.00 39.09 206 THR A C 1
ATOM 1685 O O . THR A 1 206 ? 11.005 -22.002 -49.646 1.00 39.09 206 THR A O 1
ATOM 1688 N N . ASP A 1 207 ? 12.598 -21.186 -48.279 1.00 36.25 207 ASP A N 1
ATOM 1689 C CA . ASP A 1 207 ? 13.323 -20.221 -49.104 1.00 36.25 207 ASP A CA 1
ATOM 1690 C C . ASP A 1 207 ? 14.258 -19.396 -48.213 1.00 36.25 207 ASP A C 1
ATOM 1692 O O . ASP A 1 207 ? 14.018 -19.157 -47.031 1.00 36.25 207 ASP A O 1
ATOM 1696 N N . THR A 1 208 ? 15.414 -19.093 -48.780 1.00 48.56 208 THR A N 1
ATOM 1697 C CA . THR A 1 208 ? 16.655 -18.677 -48.130 1.00 48.56 208 THR A CA 1
ATOM 1698 C C . THR A 1 208 ? 16.553 -17.272 -47.529 1.00 48.56 208 THR A C 1
ATOM 1700 O O . THR A 1 208 ? 17.050 -16.309 -48.106 1.00 48.56 208 THR A O 1
ATOM 1703 N N . GLU A 1 209 ? 15.927 -17.129 -46.365 1.00 47.53 209 GLU A N 1
ATOM 1704 C CA . GLU A 1 209 ? 15.903 -15.861 -45.633 1.00 47.53 209 GLU A CA 1
ATOM 1705 C C . GLU A 1 209 ? 17.046 -15.848 -44.611 1.00 47.53 209 GLU A C 1
ATOM 1707 O O . GLU A 1 209 ? 16.950 -16.349 -43.492 1.00 47.53 209 GLU A O 1
ATOM 1712 N N . GLY A 1 210 ? 18.202 -15.366 -45.076 1.00 58.97 210 GLY A N 1
ATOM 1713 C CA . GLY A 1 210 ? 19.398 -15.194 -44.260 1.00 58.97 210 GLY A CA 1
ATOM 1714 C C . GLY A 1 210 ? 19.147 -14.289 -43.053 1.00 58.97 210 GLY A C 1
ATOM 1715 O O . GLY A 1 210 ? 18.322 -13.376 -43.112 1.00 58.97 210 GLY A O 1
ATOM 1716 N N . ASP A 1 211 ? 19.889 -14.562 -41.976 1.00 77.50 211 ASP A N 1
ATOM 1717 C CA . ASP A 1 211 ? 19.917 -13.813 -40.716 1.00 77.50 211 ASP A CA 1
ATOM 1718 C C . ASP A 1 211 ? 19.664 -12.302 -40.943 1.00 77.50 211 ASP A C 1
ATOM 1720 O O . ASP A 1 211 ? 20.403 -11.662 -41.705 1.00 77.50 211 ASP A O 1
ATOM 1724 N N . PRO A 1 212 ? 18.626 -11.708 -40.321 1.00 81.19 212 PRO A N 1
ATOM 1725 C CA . PRO A 1 212 ? 18.281 -10.301 -40.517 1.00 81.19 212 PRO A CA 1
ATOM 1726 C C . PRO A 1 212 ? 19.448 -9.360 -40.190 1.00 81.19 212 PRO A C 1
ATOM 1728 O O . PRO A 1 212 ? 19.567 -8.294 -40.800 1.00 81.19 212 PRO A O 1
ATOM 1731 N N . LEU A 1 213 ? 20.343 -9.770 -39.283 1.00 79.12 213 LEU A N 1
ATOM 1732 C CA . LEU A 1 213 ? 21.546 -9.017 -38.947 1.00 79.12 213 LEU A CA 1
ATOM 1733 C C . LEU A 1 213 ? 22.557 -9.031 -40.101 1.00 79.12 213 LEU A C 1
ATOM 1735 O O . LEU A 1 213 ? 23.102 -7.987 -40.459 1.00 79.12 213 LEU A O 1
ATOM 1739 N N . MET A 1 214 ? 22.757 -10.195 -40.726 1.00 85.00 214 MET A N 1
ATOM 1740 C CA . MET A 1 214 ? 23.652 -10.376 -41.874 1.00 85.00 214 MET A CA 1
ATOM 1741 C C . MET A 1 214 ? 23.182 -9.563 -43.084 1.00 85.00 214 MET A C 1
ATOM 1743 O O . MET A 1 214 ? 23.988 -8.921 -43.754 1.00 85.00 214 MET A O 1
ATOM 1747 N N . ASN A 1 215 ? 21.872 -9.524 -43.332 1.00 85.12 215 ASN A N 1
ATOM 1748 C CA . ASN A 1 215 ? 21.294 -8.723 -44.411 1.00 85.12 215 ASN A CA 1
ATOM 1749 C C . ASN A 1 215 ? 21.485 -7.218 -44.195 1.00 85.12 215 ASN A C 1
ATOM 1751 O O . ASN A 1 215 ? 21.747 -6.482 -45.147 1.00 85.12 215 ASN A O 1
ATOM 1755 N N . MET A 1 216 ? 21.373 -6.742 -42.953 1.00 88.56 216 MET A N 1
ATOM 1756 C CA . MET A 1 216 ? 21.634 -5.338 -42.638 1.00 88.56 216 MET A CA 1
ATOM 1757 C C . MET A 1 216 ? 23.126 -5.006 -42.757 1.00 88.56 216 MET A C 1
ATOM 1759 O O . MET A 1 216 ? 23.466 -3.968 -43.316 1.00 88.56 216 MET A O 1
ATOM 1763 N N . LEU A 1 217 ? 24.007 -5.905 -42.305 1.00 89.19 217 LEU A N 1
ATOM 1764 C CA . LEU A 1 217 ? 25.461 -5.788 -42.458 1.00 89.19 217 LEU A CA 1
ATOM 1765 C C . LEU A 1 217 ? 25.883 -5.717 -43.928 1.00 89.19 217 LEU A C 1
ATOM 1767 O O . LEU A 1 217 ? 26.629 -4.813 -44.291 1.00 89.19 217 LEU A O 1
ATOM 1771 N N . MET A 1 218 ? 25.354 -6.599 -44.778 1.00 87.00 218 MET A N 1
ATOM 1772 C CA . MET A 1 218 ? 25.599 -6.572 -46.224 1.00 87.00 218 MET A CA 1
ATOM 1773 C C . MET A 1 218 ? 25.115 -5.264 -46.856 1.00 87.00 218 MET A C 1
ATOM 1775 O O . MET A 1 218 ? 25.875 -4.617 -47.567 1.00 87.00 218 MET A O 1
ATOM 1779 N N . LYS A 1 219 ? 23.894 -4.812 -46.535 1.00 84.31 219 LYS A N 1
ATOM 1780 C CA . LYS A 1 219 ? 23.358 -3.538 -47.050 1.00 84.31 219 LYS A CA 1
ATOM 1781 C C . LYS A 1 219 ? 24.171 -2.323 -46.597 1.00 84.31 219 LYS A C 1
ATOM 1783 O O . LYS A 1 219 ? 24.374 -1.392 -47.372 1.00 84.31 219 LYS A O 1
ATOM 1788 N N . LEU A 1 220 ? 24.639 -2.315 -45.348 1.00 86.75 220 LEU A N 1
ATOM 1789 C CA . LEU A 1 220 ? 25.506 -1.256 -44.825 1.00 86.75 220 LEU A CA 1
ATOM 1790 C C . LEU A 1 220 ? 26.886 -1.282 -45.487 1.00 86.75 220 LEU A C 1
ATOM 1792 O O . LEU A 1 220 ? 27.430 -0.226 -45.805 1.00 86.75 220 LEU A O 1
ATOM 1796 N N . GLN A 1 221 ? 27.433 -2.473 -45.732 1.00 83.31 221 GLN A N 1
ATOM 1797 C CA . GLN A 1 221 ? 28.695 -2.644 -46.443 1.00 83.31 221 GLN A CA 1
ATOM 1798 C C . GLN A 1 221 ? 28.583 -2.188 -47.905 1.00 83.31 221 GLN A C 1
ATOM 1800 O O . GLN A 1 221 ? 29.466 -1.484 -48.388 1.00 83.31 221 GLN A O 1
ATOM 1805 N N . GLU A 1 222 ? 27.485 -2.508 -48.592 1.00 81.50 222 GLU A N 1
ATOM 1806 C CA . GLU A 1 222 ? 27.202 -2.009 -49.944 1.00 81.50 222 GLU A CA 1
ATOM 1807 C C . GLU A 1 222 ? 27.105 -0.480 -49.975 1.00 81.50 222 GLU A C 1
ATOM 1809 O O . GLU A 1 222 ? 27.753 0.155 -50.805 1.00 81.50 222 GLU A O 1
ATOM 1814 N N . ALA A 1 223 ? 26.373 0.131 -49.037 1.00 77.50 223 ALA A N 1
ATOM 1815 C CA . ALA A 1 223 ? 26.251 1.587 -48.949 1.00 77.50 223 ALA A CA 1
ATOM 1816 C C . ALA A 1 223 ? 27.594 2.285 -48.659 1.00 77.50 223 ALA A C 1
ATOM 1818 O O . ALA A 1 223 ? 27.858 3.363 -49.191 1.00 77.50 223 ALA A O 1
ATOM 1819 N N . ALA A 1 224 ? 28.461 1.673 -47.848 1.00 76.38 224 ALA A N 1
ATOM 1820 C CA . ALA A 1 224 ? 29.789 2.206 -47.548 1.00 76.38 224 ALA A CA 1
ATOM 1821 C C . ALA A 1 224 ? 30.770 2.058 -48.729 1.00 76.38 224 ALA A C 1
ATOM 1823 O O . ALA A 1 224 ? 31.624 2.925 -48.950 1.00 76.38 224 ALA A O 1
ATOM 1824 N N . ASN A 1 225 ? 30.617 1.000 -49.531 1.00 69.19 225 ASN A N 1
ATOM 1825 C CA . ASN A 1 225 ? 31.493 0.705 -50.664 1.00 69.19 225 ASN A CA 1
ATOM 1826 C C . ASN A 1 225 ? 31.236 1.583 -51.902 1.00 69.19 225 ASN A C 1
ATOM 1828 O O . ASN A 1 225 ? 32.083 1.624 -52.796 1.00 69.19 225 ASN A O 1
ATOM 1832 N N . TYR A 1 226 ? 30.152 2.368 -51.935 1.00 56.16 226 TYR A N 1
ATOM 1833 C CA . TYR A 1 226 ? 29.909 3.364 -52.992 1.00 56.16 226 TYR A CA 1
ATOM 1834 C C . TYR A 1 226 ? 30.931 4.517 -53.026 1.00 56.16 226 TYR A C 1
ATOM 1836 O O . TYR A 1 226 ? 30.956 5.286 -53.983 1.00 56.16 226 TYR A O 1
ATOM 1844 N N . SER A 1 227 ? 31.809 4.636 -52.025 1.00 55.84 227 SER A N 1
ATOM 1845 C CA . SER A 1 227 ? 32.846 5.676 -51.979 1.00 55.84 227 SER A CA 1
ATOM 1846 C C . SER A 1 227 ? 34.139 5.337 -52.742 1.00 55.84 227 SER A C 1
ATOM 1848 O O . SER A 1 227 ? 35.071 6.139 -52.741 1.00 55.84 227 SER A O 1
ATOM 1850 N N . SER A 1 228 ? 34.226 4.183 -53.418 1.00 52.41 228 SER A N 1
ATOM 1851 C CA . SER A 1 228 ? 35.490 3.731 -54.020 1.00 52.41 228 SER A CA 1
ATOM 1852 C C . SER A 1 228 ? 35.341 3.035 -55.374 1.00 52.41 228 SER A C 1
ATOM 1854 O O . SER A 1 228 ? 35.785 1.906 -55.536 1.00 52.41 228 SER A O 1
ATOM 1856 N N . THR A 1 229 ? 34.722 3.693 -56.362 1.00 45.34 229 THR A N 1
ATOM 1857 C CA . THR A 1 229 ? 35.015 3.498 -57.805 1.00 45.34 229 THR A CA 1
ATOM 1858 C C . THR A 1 229 ? 34.176 4.436 -58.682 1.00 45.34 229 THR A C 1
ATOM 1860 O O . THR A 1 229 ? 33.131 4.072 -59.206 1.00 45.34 229 THR A O 1
ATOM 1863 N N . GLN A 1 230 ? 34.686 5.643 -58.925 1.00 43.94 230 GLN A N 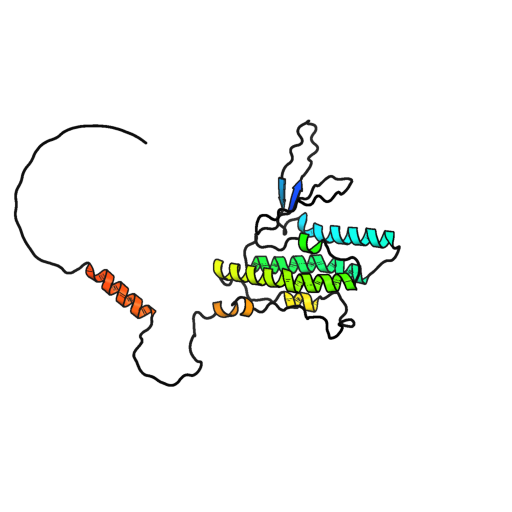1
ATOM 1864 C CA . GLN A 1 230 ? 34.587 6.244 -60.254 1.00 43.94 230 GLN A CA 1
ATOM 1865 C C . GLN A 1 230 ? 35.897 6.983 -60.521 1.00 43.94 230 GLN A C 1
ATOM 1867 O O . GLN A 1 230 ? 36.142 8.078 -60.025 1.00 43.94 230 GLN A O 1
ATOM 1872 N N . SER A 1 231 ? 36.789 6.291 -61.222 1.00 41.50 231 SER A N 1
ATOM 1873 C CA . SER A 1 231 ? 38.040 6.814 -61.753 1.00 41.50 231 SER A CA 1
ATOM 1874 C C . SER A 1 231 ? 37.830 7.455 -63.132 1.00 41.50 231 SER A C 1
ATOM 1876 O O . SER A 1 231 ? 36.967 7.004 -63.885 1.00 41.50 231 SER A O 1
ATOM 1878 N N . CYS A 1 232 ? 38.737 8.386 -63.454 1.00 38.22 232 CYS A N 1
ATOM 1879 C CA . CYS A 1 232 ? 39.229 8.793 -64.783 1.00 38.22 232 CYS A CA 1
ATOM 1880 C C . CYS A 1 232 ? 38.729 10.125 -65.388 1.00 38.22 232 CYS A C 1
ATOM 1882 O O . CYS A 1 232 ? 37.648 10.223 -65.958 1.00 38.22 232 CYS A O 1
ATOM 1884 N N . ASP A 1 233 ? 39.665 11.082 -65.311 1.00 40.53 233 ASP A N 1
ATOM 1885 C CA . ASP A 1 233 ? 40.185 11.967 -66.364 1.00 40.53 233 ASP A CA 1
ATOM 1886 C C . ASP A 1 233 ? 39.361 13.156 -66.870 1.00 40.53 233 ASP A C 1
ATOM 1888 O O . ASP A 1 233 ? 38.393 13.011 -67.611 1.00 40.53 233 ASP A O 1
ATOM 1892 N N . SER A 1 234 ? 39.884 14.363 -66.609 1.00 41.81 234 SER A N 1
ATOM 1893 C CA . SER A 1 234 ? 40.333 15.288 -67.668 1.00 41.81 234 SER A CA 1
ATOM 1894 C C . SER A 1 234 ? 41.160 16.445 -67.082 1.00 41.81 234 SER A C 1
ATOM 1896 O O . SER A 1 234 ? 40.709 17.159 -66.189 1.00 41.81 234 SER A O 1
ATOM 1898 N N . GLU A 1 235 ? 42.380 16.616 -67.596 1.00 44.50 235 GLU A N 1
ATOM 1899 C CA . GLU A 1 235 ? 43.255 17.777 -67.395 1.00 44.50 235 GLU A CA 1
ATOM 1900 C C . GLU A 1 235 ? 42.691 19.035 -68.077 1.00 44.50 235 GLU A C 1
ATOM 1902 O O . GLU A 1 235 ? 42.234 18.956 -69.214 1.00 44.50 235 GLU A O 1
ATOM 1907 N N . SER A 1 236 ? 42.846 20.209 -67.452 1.00 37.50 236 SER A N 1
ATOM 1908 C CA . SER A 1 236 ? 43.341 21.414 -68.144 1.00 37.50 236 SER A CA 1
ATOM 1909 C C . SER A 1 236 ? 43.615 22.558 -67.163 1.00 37.50 236 SER A C 1
ATOM 1911 O O . SER A 1 236 ? 42.743 23.015 -66.429 1.00 37.50 236 SER A O 1
ATOM 1913 N N . THR A 1 237 ? 44.859 23.018 -67.208 1.00 37.91 237 THR A N 1
ATOM 1914 C CA . THR A 1 237 ? 45.450 24.226 -66.628 1.00 37.91 237 THR A CA 1
ATOM 1915 C C . THR A 1 237 ? 44.740 25.529 -67.017 1.00 37.91 237 THR A C 1
ATOM 1917 O O . THR A 1 237 ? 44.488 25.727 -68.202 1.00 37.91 237 THR A O 1
ATOM 1920 N N . SER A 1 238 ? 44.618 26.486 -66.087 1.00 37.78 238 SER A N 1
ATOM 1921 C CA . SER A 1 238 ? 45.040 27.881 -66.325 1.00 37.78 238 SER A CA 1
ATOM 1922 C C . SER A 1 238 ? 45.001 28.726 -65.049 1.00 37.78 238 SER A C 1
ATOM 1924 O O . SER A 1 238 ? 43.987 28.803 -64.361 1.00 37.78 238 SER A O 1
ATOM 1926 N N . HIS A 1 239 ? 46.126 29.387 -64.800 1.00 45.78 239 HIS A N 1
ATOM 1927 C CA . HIS A 1 239 ? 46.337 30.467 -63.848 1.00 45.78 239 HIS A CA 1
ATOM 1928 C C . HIS A 1 239 ? 45.380 31.648 -64.073 1.00 45.78 239 HIS A C 1
ATOM 1930 O O . HIS A 1 239 ? 45.189 32.056 -65.217 1.00 45.78 239 HIS A O 1
ATOM 1936 N N . HIS A 1 240 ? 44.915 32.279 -62.992 1.00 40.81 240 HIS A N 1
ATOM 1937 C CA . HIS A 1 240 ? 44.973 33.737 -62.891 1.00 40.81 240 HIS A CA 1
ATOM 1938 C C . HIS A 1 240 ? 44.999 34.166 -61.420 1.00 40.81 240 HIS A C 1
ATOM 1940 O O . HIS A 1 240 ? 44.135 33.794 -60.629 1.00 40.81 240 HIS A O 1
ATOM 1946 N N . GLU A 1 241 ? 46.047 34.914 -61.097 1.00 45.22 241 GLU A N 1
ATOM 1947 C CA . GLU A 1 241 ? 46.224 35.718 -59.894 1.00 45.22 241 GLU A CA 1
ATOM 1948 C C . GLU A 1 241 ? 45.181 36.844 -59.822 1.00 45.22 241 GLU A C 1
ATOM 1950 O O . GLU A 1 241 ? 44.589 37.223 -60.836 1.00 45.22 241 GLU A O 1
ATOM 1955 N N . ASP A 1 242 ? 45.087 37.400 -58.615 1.00 42.34 242 ASP A N 1
ATOM 1956 C CA . ASP A 1 242 ? 44.883 38.815 -58.291 1.00 42.34 242 ASP A CA 1
ATOM 1957 C C . ASP A 1 242 ? 43.625 39.226 -57.507 1.00 42.34 242 ASP A C 1
ATOM 1959 O O . ASP A 1 242 ? 42.480 38.992 -57.886 1.00 42.34 242 ASP A O 1
ATOM 1963 N N . ILE A 1 243 ? 43.955 40.012 -56.470 1.00 46.00 243 ILE A N 1
ATOM 1964 C CA . ILE A 1 243 ? 43.216 41.130 -55.865 1.00 46.00 243 ILE A CA 1
ATOM 1965 C C . ILE A 1 243 ? 42.394 40.838 -54.593 1.00 46.00 243 ILE A C 1
ATOM 1967 O O . ILE A 1 243 ? 41.212 40.513 -54.591 1.00 46.00 243 ILE A O 1
ATOM 1971 N N . LEU A 1 244 ? 43.117 41.001 -53.474 1.00 45.41 244 LEU A N 1
ATOM 1972 C CA . LEU A 1 244 ? 42.837 41.900 -52.338 1.00 45.41 244 LEU A CA 1
ATOM 1973 C C . LEU A 1 244 ? 41.499 42.668 -52.392 1.00 45.41 244 LEU A C 1
ATOM 1975 O O . LEU A 1 244 ? 41.278 43.419 -53.332 1.00 45.41 244 LEU A O 1
ATOM 1979 N N . ASP A 1 245 ? 40.708 42.640 -51.316 1.00 40.00 245 ASP A N 1
ATOM 1980 C CA . ASP A 1 245 ? 40.660 43.758 -50.359 1.00 40.00 245 ASP A CA 1
ATOM 1981 C C . ASP A 1 245 ? 39.789 43.454 -49.116 1.00 40.00 245 ASP A C 1
ATOM 1983 O O . ASP A 1 245 ? 38.867 42.644 -49.129 1.00 40.00 245 ASP A O 1
ATOM 1987 N N . SER A 1 246 ? 40.202 44.127 -48.048 1.00 40.00 246 SER A N 1
ATOM 1988 C CA . SER A 1 246 ? 39.644 44.455 -46.738 1.00 40.00 246 SER A CA 1
ATOM 1989 C C . SER A 1 246 ? 38.188 44.142 -46.337 1.00 40.00 246 SER A C 1
ATOM 1991 O O . SER A 1 246 ? 37.228 44.299 -47.082 1.00 40.00 246 SER A O 1
ATOM 1993 N N . SER A 1 247 ? 38.050 43.873 -45.028 1.00 46.22 247 SER A N 1
ATOM 1994 C CA . SER A 1 247 ? 37.241 44.647 -44.055 1.00 46.22 247 SER A CA 1
ATOM 1995 C C . SER A 1 247 ? 36.440 43.734 -43.108 1.00 46.22 247 SER A C 1
ATOM 1997 O O . SER A 1 247 ? 35.436 43.163 -43.506 1.00 46.22 247 SER A O 1
ATOM 1999 N N . LEU A 1 248 ? 36.977 43.409 -41.924 1.00 48.16 248 LEU A N 1
ATOM 2000 C CA . LEU A 1 248 ? 36.642 43.987 -40.601 1.00 48.16 248 LEU A CA 1
ATOM 2001 C C . LEU A 1 248 ? 35.266 43.592 -40.013 1.00 48.16 248 LEU A C 1
ATOM 2003 O O . LEU A 1 248 ? 34.234 43.831 -40.625 1.00 48.16 248 LEU A O 1
ATOM 2007 N N . GLU A 1 249 ? 35.324 43.165 -38.738 1.00 41.25 249 GLU A N 1
ATOM 2008 C CA . GLU A 1 249 ? 34.268 43.224 -37.700 1.00 41.25 249 GLU A CA 1
ATOM 2009 C C . GLU A 1 249 ? 33.063 42.263 -37.835 1.00 41.25 249 GLU A C 1
ATOM 2011 O O . GLU A 1 249 ? 32.609 41.951 -38.920 1.00 41.25 249 GLU A O 1
ATOM 2016 N N . SER A 1 250 ? 32.456 41.709 -36.781 1.00 47.69 250 SER A N 1
ATOM 2017 C CA . SER A 1 250 ? 32.475 42.005 -35.350 1.00 47.69 250 SER A CA 1
ATOM 2018 C C . SER A 1 250 ? 31.918 40.802 -34.572 1.00 47.69 250 SER A C 1
ATOM 2020 O O . SER A 1 250 ? 31.084 40.049 -35.070 1.00 47.69 250 SER A O 1
ATOM 2022 N N . THR A 1 251 ? 32.399 40.671 -33.343 1.00 48.25 251 THR A N 1
ATOM 2023 C CA . THR A 1 251 ? 31.892 39.912 -32.196 1.00 48.25 251 THR A CA 1
ATOM 2024 C C . THR A 1 251 ? 30.367 39.767 -32.106 1.00 48.25 251 THR A C 1
ATOM 2026 O O . THR A 1 251 ? 29.655 40.768 -32.158 1.00 48.25 251 THR A O 1
ATOM 2029 N N . LEU A 1 252 ? 29.907 38.545 -31.806 1.00 44.41 252 LEU A N 1
ATOM 2030 C CA . LEU A 1 252 ? 28.973 38.209 -30.715 1.00 44.41 252 LEU A CA 1
ATOM 2031 C C . LEU A 1 252 ? 29.105 36.725 -30.351 1.00 44.41 252 LEU A C 1
ATOM 2033 O O . LEU A 1 252 ? 29.216 35.900 -31.284 1.00 44.41 252 LEU A O 1
#

Foldseek 3Di:
DDFDDDDDDDWTWDWDPPDLFTWTWTFDQDDDDDPDRPRDTDTDHCPDPPNLCVQLVLLVVVLVVVCVVVVDDDVLLVLVSVVVSVLQVLLLVVLVQQAPSRNGDYSVLVNVQDNDQVSNVLSVLCCQAPPVQVSSLVSNLVSCVPPNRRDDDDWSVVVCVVSPSRDPVPDPPPDDDRDTNDCVSSCNVVRVPPDDDDDDDDDDDDDDDPDPVVVVVVVVVVVVCVVDDDDDDDDDDDDDDDDDDDDDDDDD

pLDDT: mean 70.99, std 23.15, range [29.92, 96.75]

Organism: Pongo abelii (NCBI:txid9601)

Sequence (252 aa):
AFRLPLTSDAYELLFSSKSRVSYIIALILVDLLTPLIIKRWVLCANHTEPVKGFLGRYLRRKLIEIEIERNIRNNDLVKIIDWIPKMWHHLNSFLETHSSSDVTIGPRLFLPCPMDVEGSRVWFMDLWNY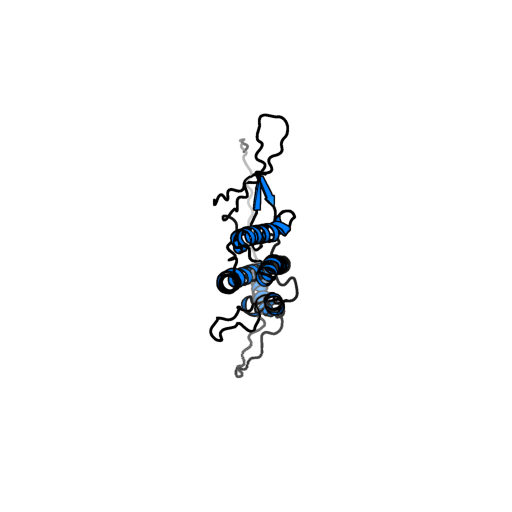SLVPYILEAVREGLQMYGKRTPWEDPSKWVLDSYPWSSASLPQESPALLQLRPEDVGYESCTSTKEATTSKHIPQTDTEGDPLMNMLMKLQEAANYSSTQSCDSESTSHHEDILDSSLESTL

InterPro domains:
  IPR039041 Nav/unc-53 family [PTHR12784] (40-252)
  IPR057568 CortBP2/NAV1-like, AAA+ ATPase lid domain [PF25408] (66-175)

Radius of gyration: 32.11 Å; chains: 1; bounding box: 65×71×94 Å

Secondary structure (DSSP, 8-state):
-------SS---EEE--SSSS--EEEEE----SSS----EEEEE-TTSTTTTTHHHHHHHHHHHHHHHHHT---HHHHHHHHHHHHHHHHHHHHHHHHS-TT----GGGGTT--SSHHHHHHHHHHHIIIIIHHHHHHHHHHHHHHH---S----HHHHHHHT--S-GGG--TTSPPPPP--GGGGTGGGGG-SS----S-----------HHHHHHHHHHHHHHTTS------------------------